Protein AF-A0A3D1ZEE9-F1 (afdb_monomer)

Sequence (295 aa):
MLFTLLTEAFFVASGGEGPHSTPPIGKAIGEAFIAAGIDEGVANGLQGVFWWLHLGIILGFSLYIPLSKHMHLVGAPISFVTRSLEPKGTLTTPDDLETAEVFGASRVQDFNWKQLLDGFSCAVCGRCSDVCPANISGKILSPMHIVENMKEHILEAGPGILKGEDPQHDKPLIGNWIQEEGLWDCVTCGACVQECPVGVEHIDSIVDMRRFMVMEQASMPETAQNALLSMEQRGHPWRGTTYTRTDWAEGLDIKILADHPETEILFWVGCTGALEQRSQAVARSMASVLKRAKV

Nearest PDB structures (foldseek):
  1h99-assembly1_A-2  TM=2.429E-01  e=4.387E+00  Bacillus subtilis
  2o1z-assembly1_B  TM=1.660E-01  e=8.732E+00  Plasmodium vivax

Structure (mmCIF, N/CA/C/O backbone):
data_AF-A0A3D1ZEE9-F1
#
_entry.id   AF-A0A3D1ZEE9-F1
#
loop_
_atom_site.group_PDB
_atom_site.id
_atom_site.type_symbol
_atom_site.label_atom_id
_atom_site.label_alt_id
_atom_site.label_comp_id
_atom_site.label_asym_id
_atom_site.label_entity_id
_atom_site.label_seq_id
_atom_site.pdbx_PDB_ins_code
_atom_site.Cartn_x
_atom_site.Cartn_y
_atom_site.Cartn_z
_atom_site.occupancy
_atom_site.B_iso_or_equiv
_atom_site.auth_seq_id
_atom_site.auth_comp_id
_atom_site.auth_asym_id
_atom_site.auth_atom_id
_atom_site.pdbx_PDB_model_num
ATOM 1 N N . MET A 1 1 ? 15.306 -5.734 -29.855 1.00 79.75 1 MET A N 1
ATOM 2 C CA . MET A 1 1 ? 15.602 -7.012 -30.541 1.00 79.75 1 MET A CA 1
ATOM 3 C C . MET A 1 1 ? 15.961 -6.822 -32.011 1.00 79.75 1 MET A C 1
ATOM 5 O O . MET A 1 1 ? 17.023 -7.283 -32.392 1.00 79.75 1 MET A O 1
ATOM 9 N N . LEU A 1 2 ? 15.165 -6.110 -32.823 1.00 92.44 2 LEU A N 1
ATOM 10 C CA . LEU A 1 2 ? 15.469 -5.906 -34.252 1.00 92.44 2 LEU A CA 1
ATOM 11 C C . LEU A 1 2 ? 16.859 -5.292 -34.517 1.00 92.44 2 LEU A C 1
ATOM 13 O O . LEU A 1 2 ? 17.613 -5.829 -35.314 1.00 92.44 2 LEU A O 1
ATOM 17 N N . PHE A 1 3 ? 17.227 -4.203 -33.834 1.00 93.50 3 PHE A N 1
ATOM 18 C CA . PHE A 1 3 ? 18.528 -3.551 -34.066 1.00 93.50 3 PHE A CA 1
ATOM 19 C C . PHE A 1 3 ? 19.722 -4.399 -33.629 1.00 93.50 3 PHE A C 1
ATOM 21 O O . PHE A 1 3 ? 20.761 -4.339 -34.273 1.00 93.50 3 PHE A O 1
ATOM 28 N N . THR A 1 4 ? 19.568 -5.236 -32.602 1.00 92.94 4 THR A N 1
ATOM 29 C CA . THR A 1 4 ? 20.585 -6.223 -32.211 1.00 92.94 4 THR A CA 1
ATOM 30 C C . THR A 1 4 ? 20.785 -7.251 -33.323 1.00 92.94 4 THR A C 1
ATOM 32 O O . THR A 1 4 ? 21.908 -7.446 -33.770 1.00 92.94 4 THR A O 1
ATOM 35 N N . LEU A 1 5 ? 19.689 -7.815 -33.847 1.00 94.69 5 LEU A N 1
ATOM 36 C CA . LEU A 1 5 ? 19.738 -8.774 -34.956 1.00 94.69 5 LEU A CA 1
ATOM 37 C C . LEU A 1 5 ? 20.359 -8.169 -36.219 1.00 94.69 5 LEU A C 1
ATOM 39 O O . LEU A 1 5 ? 21.150 -8.828 -36.882 1.00 94.69 5 LEU A O 1
ATOM 43 N N . LEU A 1 6 ? 20.031 -6.916 -36.547 1.00 95.44 6 LEU A N 1
ATOM 44 C CA . LEU A 1 6 ? 20.619 -6.226 -37.698 1.00 95.44 6 LEU A CA 1
ATOM 45 C C . LEU A 1 6 ? 22.097 -5.894 -37.470 1.00 95.44 6 LEU A C 1
ATOM 47 O O . LEU A 1 6 ? 22.891 -6.041 -38.389 1.00 95.44 6 LEU A O 1
ATOM 51 N N . THR A 1 7 ? 22.484 -5.518 -36.250 1.00 95.81 7 THR A N 1
ATOM 52 C CA . THR A 1 7 ? 23.896 -5.311 -35.894 1.00 95.81 7 THR A CA 1
ATOM 53 C C . THR A 1 7 ? 24.706 -6.593 -36.103 1.00 95.81 7 THR A C 1
ATOM 55 O O . THR A 1 7 ? 25.770 -6.547 -36.712 1.00 95.81 7 THR A O 1
ATOM 58 N N . GLU A 1 8 ? 24.188 -7.738 -35.651 1.00 95.88 8 GLU A N 1
ATOM 59 C CA . GLU A 1 8 ? 24.812 -9.055 -35.844 1.00 95.88 8 GLU A CA 1
ATOM 60 C C . GLU A 1 8 ? 24.840 -9.465 -37.324 1.00 95.88 8 GLU A C 1
ATOM 62 O O . GLU A 1 8 ? 25.873 -9.896 -37.829 1.00 95.88 8 GLU A O 1
ATOM 67 N N . ALA A 1 9 ? 23.733 -9.286 -38.050 1.00 96.56 9 ALA A N 1
ATOM 68 C CA . ALA A 1 9 ? 23.640 -9.650 -39.461 1.00 96.56 9 ALA A CA 1
ATOM 69 C C . ALA A 1 9 ? 24.595 -8.841 -40.346 1.00 96.56 9 ALA A C 1
ATOM 71 O O . ALA A 1 9 ? 25.271 -9.408 -41.203 1.00 96.56 9 ALA A O 1
ATOM 72 N N . PHE A 1 10 ? 24.693 -7.527 -40.127 1.00 97.25 10 PHE A N 1
ATOM 73 C CA . PHE A 1 10 ? 25.635 -6.688 -40.864 1.00 97.25 10 PHE A CA 1
ATOM 74 C C . PHE A 1 10 ? 27.088 -6.911 -40.430 1.00 97.25 10 PHE A C 1
ATOM 76 O O . PHE A 1 10 ? 27.972 -6.788 -41.271 1.00 97.25 10 PHE A O 1
ATOM 83 N N . PHE A 1 11 ? 27.343 -7.317 -39.178 1.00 96.56 11 PHE A N 1
ATOM 84 C CA . PHE A 1 11 ? 28.672 -7.768 -38.744 1.00 96.56 11 PHE A CA 1
ATOM 85 C C . PHE A 1 11 ? 29.123 -9.022 -39.507 1.00 96.56 11 PHE A C 1
ATOM 87 O O . PHE A 1 11 ? 30.261 -9.090 -39.961 1.00 96.56 11 PHE A O 1
ATOM 94 N N . VAL A 1 12 ? 28.222 -9.991 -39.708 1.00 96.25 12 VAL A N 1
ATOM 95 C CA . VAL A 1 12 ? 28.494 -11.177 -40.541 1.00 96.25 12 VAL A CA 1
ATOM 96 C C . VAL A 1 12 ? 28.688 -10.790 -42.005 1.00 96.25 12 VAL A C 1
ATOM 98 O O . VAL A 1 12 ? 29.657 -11.221 -42.624 1.00 96.25 12 VAL A O 1
ATOM 101 N N . ALA A 1 13 ? 27.809 -9.945 -42.551 1.00 95.94 13 ALA A N 1
ATOM 102 C CA . ALA A 1 13 ? 27.886 -9.507 -43.944 1.00 95.94 13 ALA A CA 1
ATOM 103 C C . ALA A 1 13 ? 29.129 -8.654 -44.257 1.00 95.94 13 ALA A C 1
ATOM 105 O O . ALA A 1 13 ? 29.553 -8.607 -45.405 1.00 95.94 13 ALA A O 1
ATOM 106 N N . SER A 1 14 ? 29.742 -8.022 -43.251 1.00 95.81 14 SER A N 1
ATOM 107 C CA . SER A 1 14 ? 31.018 -7.312 -43.389 1.00 95.81 14 SER A CA 1
ATOM 108 C C . SER A 1 14 ? 32.251 -8.205 -43.187 1.00 95.81 14 SER A C 1
ATOM 110 O O . SER A 1 14 ? 33.337 -7.680 -42.959 1.00 95.81 14 SER A O 1
ATOM 112 N N . GLY A 1 15 ? 32.094 -9.535 -43.163 1.00 92.81 15 GLY A N 1
ATOM 113 C CA . GLY A 1 15 ? 33.197 -10.484 -42.962 1.00 92.81 15 GLY A CA 1
ATOM 114 C C . GLY A 1 15 ? 33.671 -10.624 -41.509 1.00 92.81 15 GLY A C 1
ATOM 115 O O . GLY A 1 15 ? 34.789 -11.069 -41.263 1.00 92.81 15 GLY A O 1
ATOM 116 N N . GLY A 1 16 ? 32.854 -10.226 -40.530 1.00 91.31 16 GLY A N 1
ATOM 117 C CA . GLY A 1 16 ? 33.196 -10.312 -39.112 1.00 91.31 16 GLY A CA 1
ATOM 118 C C . GLY A 1 16 ? 33.248 -11.753 -38.592 1.00 91.31 16 GLY A C 1
ATOM 119 O O . GLY A 1 16 ? 32.290 -12.520 -38.714 1.00 91.31 16 GLY A O 1
ATOM 120 N N . GLU A 1 17 ? 34.348 -12.113 -37.934 1.00 90.69 17 GLU A N 1
ATOM 121 C CA . GLU A 1 17 ? 34.538 -13.414 -37.287 1.00 90.69 17 GLU A CA 1
ATOM 122 C C . GLU A 1 17 ? 34.470 -13.306 -35.753 1.00 90.69 17 GLU A C 1
ATOM 124 O O . GLU A 1 17 ? 34.734 -12.256 -35.166 1.00 90.69 17 GLU A O 1
ATOM 129 N N . GLY A 1 18 ? 34.123 -14.409 -35.082 1.00 89.94 18 GLY A N 1
ATOM 130 C CA . GLY A 1 18 ? 34.100 -14.509 -33.620 1.00 89.94 18 GLY A CA 1
ATOM 131 C C . GLY A 1 18 ? 32.694 -14.640 -33.024 1.00 89.94 18 GLY A C 1
ATOM 132 O O . GLY A 1 18 ? 31.736 -14.937 -33.732 1.00 89.94 18 GLY A O 1
ATOM 133 N N . PRO A 1 19 ? 32.528 -14.446 -31.704 1.00 89.56 19 PRO A N 1
ATOM 134 C CA . PRO A 1 19 ? 31.269 -14.742 -31.017 1.00 89.56 19 PRO A CA 1
ATOM 135 C C . PRO A 1 19 ? 30.055 -13.999 -31.582 1.00 89.56 19 PRO A C 1
ATOM 137 O O . PRO A 1 19 ? 28.975 -14.574 -31.635 1.00 89.56 19 PRO A O 1
ATOM 140 N N . HIS A 1 20 ? 30.220 -12.765 -32.064 1.00 86.31 20 HIS A N 1
ATOM 141 C CA . HIS A 1 20 ? 29.125 -11.963 -32.620 1.00 86.31 20 HIS A CA 1
ATOM 142 C C . HIS A 1 20 ? 28.612 -12.434 -33.993 1.00 86.31 20 HIS A C 1
ATOM 144 O O . HIS A 1 20 ? 27.529 -12.015 -34.390 1.00 86.31 20 HIS A O 1
ATOM 150 N N . SER A 1 21 ? 29.326 -13.326 -34.692 1.00 90.06 21 SER A N 1
ATOM 151 C CA . SER A 1 21 ? 28.859 -13.950 -35.941 1.00 90.06 21 SER A CA 1
ATOM 152 C C . SER A 1 21 ? 28.220 -15.327 -35.744 1.00 90.06 21 SER A C 1
ATOM 154 O O . SER A 1 21 ? 27.759 -15.951 -36.697 1.00 90.06 21 SER A O 1
ATOM 156 N N . THR A 1 22 ? 28.173 -15.813 -34.503 1.00 92.25 22 THR A N 1
ATOM 157 C CA . THR A 1 22 ? 27.595 -17.118 -34.149 1.00 92.25 22 THR A CA 1
ATOM 158 C C . THR A 1 22 ? 26.094 -17.146 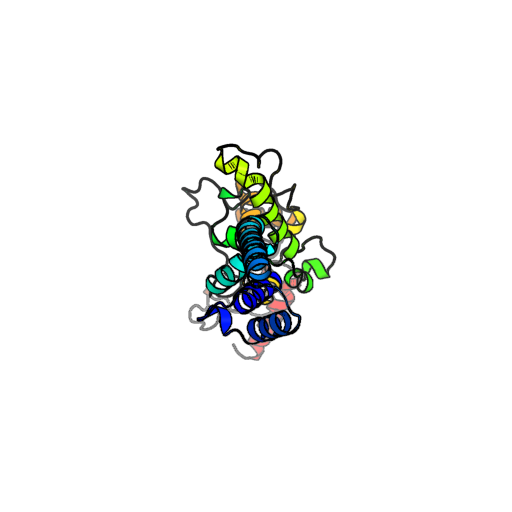-33.827 1.00 92.25 22 THR A C 1
ATOM 160 O O . THR A 1 22 ? 25.520 -18.230 -33.972 1.00 92.25 22 THR A O 1
ATOM 163 N N . PRO A 1 23 ? 25.415 -16.044 -33.422 1.00 94.19 23 PRO A N 1
ATOM 164 C CA . PRO A 1 23 ? 23.978 -16.072 -33.172 1.00 94.19 23 PRO A CA 1
ATOM 165 C C . PRO A 1 23 ? 23.222 -16.556 -34.416 1.00 94.19 23 PRO A C 1
ATOM 167 O O . PRO A 1 23 ? 23.386 -15.979 -35.490 1.00 94.19 23 PRO A O 1
ATOM 170 N N . PRO A 1 24 ? 22.381 -17.600 -34.313 1.00 94.50 24 PRO A N 1
ATOM 171 C CA . PRO A 1 24 ? 21.895 -18.331 -35.485 1.00 94.50 24 PRO A CA 1
ATOM 172 C C . PRO A 1 24 ? 21.018 -17.475 -36.403 1.00 94.50 24 PRO A C 1
ATOM 174 O O . PRO A 1 24 ? 21.119 -17.577 -37.621 1.00 94.50 24 PRO A O 1
ATOM 177 N N . ILE A 1 25 ? 20.183 -16.606 -35.826 1.00 95.62 25 ILE A N 1
ATOM 178 C CA . ILE A 1 25 ? 19.294 -15.727 -36.595 1.00 95.62 25 ILE A CA 1
ATOM 179 C C . ILE A 1 25 ? 20.099 -14.601 -37.252 1.00 95.62 25 ILE A C 1
ATOM 181 O O . ILE A 1 25 ? 19.956 -14.384 -38.452 1.00 95.62 25 ILE A O 1
ATOM 185 N N . GLY A 1 26 ? 20.967 -13.918 -36.495 1.00 95.19 26 GLY A N 1
ATOM 186 C CA . GLY A 1 26 ? 21.842 -12.873 -37.034 1.00 95.19 26 GLY A CA 1
ATOM 187 C C . GLY A 1 26 ? 22.736 -13.409 -38.153 1.00 95.19 26 GLY A C 1
ATOM 188 O O . GLY A 1 26 ? 22.791 -12.823 -39.230 1.00 95.19 26 GLY A O 1
ATOM 189 N N . LYS A 1 27 ? 23.333 -14.590 -37.949 1.00 95.75 27 LYS A N 1
ATOM 190 C CA . LYS A 1 27 ? 24.150 -15.285 -38.946 1.00 95.75 27 LYS A CA 1
ATOM 191 C C . LYS A 1 27 ? 23.377 -15.622 -40.215 1.00 95.75 27 LYS A C 1
ATOM 193 O O . LYS A 1 27 ? 23.838 -15.274 -41.294 1.00 95.75 27 LYS A O 1
ATOM 198 N N . ALA A 1 28 ? 22.205 -16.245 -40.097 1.00 96.75 28 ALA A N 1
ATOM 199 C CA . ALA A 1 28 ? 21.398 -16.605 -41.262 1.00 96.75 28 ALA A CA 1
ATOM 200 C C . ALA A 1 28 ? 20.981 -15.371 -42.083 1.00 96.75 28 ALA A C 1
ATOM 202 O O . ALA A 1 28 ? 21.011 -15.402 -43.312 1.00 96.75 28 ALA A O 1
ATOM 203 N N . ILE A 1 29 ? 20.625 -14.266 -41.416 1.00 96.62 29 ILE A N 1
ATOM 204 C CA . ILE A 1 29 ? 20.300 -13.001 -42.092 1.00 96.62 29 ILE A CA 1
ATOM 205 C C . ILE A 1 29 ? 21.555 -12.399 -42.742 1.00 96.62 29 ILE A C 1
ATOM 207 O O . ILE A 1 29 ? 21.485 -11.925 -43.873 1.00 96.62 29 ILE A O 1
ATOM 211 N N . GLY A 1 30 ? 22.706 -12.454 -42.070 1.00 96.31 30 GLY A N 1
ATOM 212 C CA . GLY A 1 30 ? 23.981 -11.989 -42.615 1.00 96.31 30 GLY A CA 1
ATOM 213 C C . GLY A 1 30 ? 24.429 -12.769 -43.853 1.00 96.31 30 GLY A C 1
ATOM 214 O O . GLY A 1 30 ? 24.781 -12.167 -44.860 1.00 96.31 30 GLY A O 1
ATOM 215 N N . GLU A 1 31 ? 24.332 -14.101 -43.834 1.00 95.94 31 GLU A N 1
ATOM 216 C CA . GLU A 1 31 ? 24.598 -14.953 -45.004 1.00 95.94 31 GLU A CA 1
ATOM 217 C C . GLU A 1 31 ? 23.633 -14.646 -46.159 1.00 95.94 31 GLU A C 1
ATOM 219 O O . GLU A 1 31 ? 24.046 -14.609 -47.318 1.00 95.94 31 GLU A O 1
ATOM 224 N N . ALA A 1 32 ? 22.363 -14.352 -45.858 1.00 96.88 32 ALA A N 1
ATOM 225 C CA . ALA A 1 32 ? 21.400 -13.913 -46.863 1.00 96.88 32 ALA A CA 1
ATOM 226 C C . ALA A 1 32 ? 21.759 -12.540 -47.463 1.00 96.88 32 ALA A C 1
ATOM 228 O O . ALA A 1 32 ? 21.584 -12.338 -48.662 1.00 96.88 32 ALA A O 1
ATOM 229 N N . PHE A 1 33 ? 22.293 -11.608 -46.669 1.00 97.06 33 PHE A N 1
ATOM 230 C CA . PHE A 1 33 ? 22.802 -10.321 -47.156 1.00 97.06 33 PHE A CA 1
ATOM 231 C C . PHE A 1 33 ? 24.024 -10.480 -48.066 1.00 97.06 33 PHE A C 1
ATOM 233 O O . PHE A 1 33 ? 24.083 -9.833 -49.112 1.00 97.06 33 PHE A O 1
ATOM 240 N N . ILE A 1 34 ? 24.943 -11.388 -47.724 1.00 95.19 34 ILE A N 1
ATOM 241 C CA . ILE A 1 34 ? 26.073 -11.753 -48.592 1.00 95.19 34 ILE A CA 1
ATOM 242 C C . ILE A 1 34 ? 25.547 -12.344 -49.907 1.00 95.19 34 ILE A C 1
ATOM 244 O O . ILE A 1 34 ? 25.947 -11.912 -50.986 1.00 95.19 34 ILE A O 1
ATOM 248 N N . ALA A 1 35 ? 24.597 -13.284 -49.837 1.00 96.38 35 ALA A N 1
ATOM 249 C CA . ALA A 1 35 ? 23.986 -13.897 -51.017 1.00 96.38 35 ALA A CA 1
ATOM 250 C C . ALA A 1 35 ? 23.216 -12.887 -51.892 1.00 96.38 35 ALA A C 1
ATOM 252 O O . ALA A 1 35 ? 23.141 -13.055 -53.108 1.00 96.38 35 ALA A O 1
ATOM 253 N N . ALA A 1 36 ? 22.673 -11.827 -51.289 1.00 95.25 36 ALA A N 1
ATOM 254 C CA . ALA A 1 36 ? 22.024 -10.717 -51.982 1.00 95.25 36 ALA A CA 1
ATOM 255 C C . ALA A 1 36 ? 23.016 -9.706 -52.596 1.00 95.25 36 ALA A C 1
ATOM 257 O O . ALA A 1 36 ? 22.583 -8.767 -53.264 1.00 95.25 36 ALA A O 1
ATOM 258 N N . GLY A 1 37 ? 24.325 -9.887 -52.393 1.00 94.75 37 GLY A N 1
ATOM 259 C CA . GLY A 1 37 ? 25.369 -9.039 -52.965 1.00 94.75 37 GLY A CA 1
ATOM 260 C C . GLY A 1 37 ? 25.554 -7.701 -52.250 1.00 94.75 37 GLY A C 1
ATOM 261 O O . GLY A 1 37 ? 25.958 -6.730 -52.889 1.00 94.75 37 GLY A O 1
ATOM 262 N N . ILE A 1 38 ? 25.239 -7.616 -50.951 1.00 95.44 38 ILE A N 1
ATOM 263 C CA . ILE A 1 38 ? 25.568 -6.426 -50.157 1.00 95.44 38 ILE A CA 1
ATOM 264 C C . ILE A 1 38 ? 27.092 -6.320 -50.032 1.00 95.44 38 ILE A C 1
ATOM 266 O O . ILE A 1 38 ? 27.747 -7.248 -49.569 1.00 95.44 38 ILE A O 1
ATOM 270 N N . ASP A 1 39 ? 27.638 -5.179 -50.450 1.00 96.06 39 ASP A N 1
ATOM 271 C CA . ASP A 1 39 ? 29.064 -4.863 -50.354 1.00 96.06 39 ASP A CA 1
ATOM 272 C C . ASP A 1 39 ? 29.549 -4.816 -48.894 1.00 96.06 39 ASP A C 1
ATOM 274 O O . ASP A 1 39 ? 28.843 -4.317 -48.013 1.00 96.06 39 ASP A O 1
ATOM 278 N N . GLU A 1 40 ? 30.773 -5.286 -48.642 1.00 93.81 40 GLU A N 1
ATOM 279 C CA . GLU A 1 40 ? 31.360 -5.350 -47.295 1.00 93.81 40 GLU A CA 1
ATOM 280 C C . GLU A 1 40 ? 31.469 -3.967 -46.636 1.00 93.81 40 GLU A C 1
ATOM 282 O O . GLU A 1 40 ? 31.212 -3.826 -45.438 1.00 93.81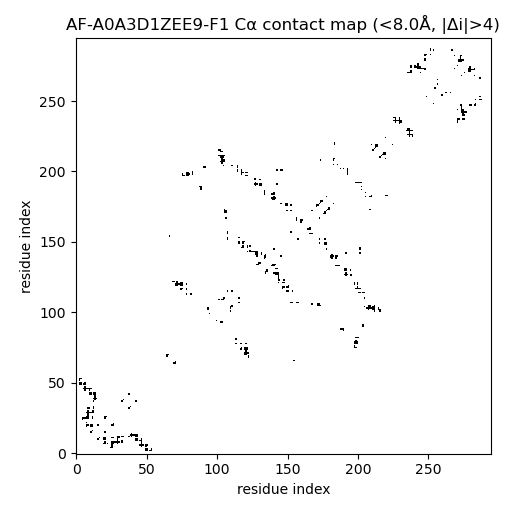 40 GLU A O 1
ATOM 287 N N . GLY A 1 41 ? 31.804 -2.927 -47.407 1.00 94.38 41 GLY A N 1
ATOM 288 C CA . GLY A 1 41 ? 31.892 -1.553 -46.915 1.00 94.38 41 GLY A CA 1
ATOM 289 C C . GLY A 1 41 ? 30.521 -0.987 -46.544 1.00 94.38 41 GLY A C 1
ATOM 290 O O . GLY A 1 41 ? 30.370 -0.345 -45.501 1.00 94.38 41 GLY A O 1
ATOM 291 N N . VAL A 1 42 ? 29.497 -1.280 -47.353 1.00 95.00 42 VAL A N 1
ATOM 292 C CA . VAL A 1 42 ? 28.099 -0.934 -47.041 1.00 95.00 42 VAL A CA 1
ATOM 293 C C . VAL A 1 42 ? 27.618 -1.677 -45.793 1.00 95.00 42 VAL A C 1
ATOM 295 O O . VAL A 1 42 ? 27.018 -1.060 -44.910 1.00 95.00 42 VAL A O 1
ATOM 298 N N . ALA A 1 43 ? 27.910 -2.975 -45.683 1.00 95.62 43 ALA A N 1
ATOM 299 C CA . ALA A 1 43 ? 27.580 -3.776 -44.510 1.00 95.62 43 ALA A CA 1
ATOM 300 C C . ALA A 1 43 ? 28.260 -3.232 -43.246 1.00 95.62 43 ALA A C 1
ATOM 302 O O . ALA A 1 43 ? 27.594 -3.062 -42.228 1.00 95.62 43 ALA A O 1
ATOM 303 N N . ASN A 1 44 ? 29.543 -2.864 -43.317 1.00 95.94 44 ASN A N 1
ATOM 304 C CA . ASN A 1 44 ? 30.267 -2.266 -42.195 1.00 95.94 44 ASN A CA 1
ATOM 305 C C . ASN A 1 44 ? 29.642 -0.930 -41.751 1.00 95.94 44 ASN A C 1
ATOM 307 O O . ASN A 1 44 ? 29.396 -0.716 -40.563 1.00 95.94 44 ASN A O 1
ATOM 311 N N . GLY A 1 45 ? 29.297 -0.055 -42.701 1.00 96.69 45 GLY A N 1
ATOM 312 C CA . GLY A 1 45 ? 28.622 1.208 -42.396 1.00 96.69 45 GLY A CA 1
ATOM 313 C C . GLY A 1 45 ? 27.262 1.002 -41.719 1.00 96.69 45 GLY A C 1
ATOM 314 O O . GLY A 1 45 ? 26.960 1.644 -40.710 1.00 96.69 45 GLY A O 1
ATOM 315 N N . LEU A 1 46 ? 26.451 0.071 -42.233 1.00 96.19 46 LEU A N 1
ATOM 316 C CA . LEU A 1 46 ? 25.146 -0.261 -41.654 1.00 96.19 46 LEU A CA 1
ATOM 317 C C . LEU A 1 46 ? 25.278 -0.922 -40.279 1.00 96.19 46 LEU A C 1
ATOM 319 O O . LEU A 1 46 ? 24.505 -0.592 -39.379 1.00 96.19 46 LEU A O 1
ATOM 323 N N . GLN A 1 47 ? 26.276 -1.786 -40.082 1.00 96.25 47 GLN A N 1
ATOM 324 C CA . GLN A 1 47 ? 26.603 -2.361 -38.777 1.00 96.25 47 GLN A CA 1
ATOM 325 C C . GLN A 1 47 ? 26.858 -1.256 -37.747 1.00 96.25 47 GLN A C 1
ATOM 327 O O . GLN A 1 47 ? 26.247 -1.278 -36.678 1.00 96.25 47 GLN A O 1
ATOM 332 N N . GLY A 1 48 ? 27.674 -0.254 -38.088 1.00 96.06 48 GLY A N 1
ATOM 333 C CA . GLY A 1 48 ? 27.925 0.899 -37.224 1.00 96.06 48 GLY A CA 1
ATOM 334 C C . GLY A 1 48 ? 26.648 1.673 -36.883 1.00 96.06 48 GLY A C 1
ATOM 335 O O . GLY A 1 48 ? 26.404 1.982 -35.716 1.00 96.06 48 GLY A O 1
ATOM 336 N N . VAL A 1 49 ? 25.791 1.939 -37.875 1.00 97.38 49 VAL A N 1
ATOM 337 C CA . VAL A 1 49 ? 24.505 2.630 -37.666 1.00 97.38 49 VAL A CA 1
ATOM 338 C C . VAL A 1 49 ? 23.599 1.853 -36.709 1.00 97.38 49 VAL A C 1
ATOM 340 O O . VAL A 1 49 ? 23.119 2.420 -35.726 1.00 97.38 49 VAL A O 1
ATOM 343 N N . PHE A 1 50 ? 23.366 0.561 -36.956 1.00 96.62 50 PHE A N 1
ATOM 344 C CA . PHE A 1 50 ? 22.483 -0.246 -36.109 1.00 96.62 50 PHE A CA 1
ATOM 345 C C . PHE A 1 50 ? 23.045 -0.455 -34.705 1.00 96.62 50 PHE A C 1
ATOM 347 O O . PHE A 1 50 ? 22.268 -0.462 -33.748 1.00 96.62 50 PHE A O 1
ATOM 354 N N . TRP A 1 51 ? 24.370 -0.531 -34.565 1.00 95.56 51 TRP A N 1
ATOM 355 C CA . TRP A 1 51 ? 25.023 -0.597 -33.264 1.00 95.56 51 TRP A CA 1
ATOM 356 C C . TRP A 1 51 ? 24.775 0.679 -32.448 1.00 95.56 51 TRP A C 1
ATOM 358 O O . TRP A 1 51 ? 24.311 0.601 -31.309 1.00 95.56 51 TRP A O 1
ATOM 368 N N . TRP A 1 52 ? 24.989 1.862 -33.039 1.00 97.19 52 TRP A N 1
ATOM 369 C CA . TRP A 1 52 ? 24.725 3.140 -32.365 1.00 97.19 52 TRP A CA 1
ATOM 370 C C . TRP A 1 52 ? 23.241 3.342 -32.055 1.00 97.19 52 TRP A C 1
ATOM 372 O O . TRP A 1 52 ? 22.908 3.813 -30.968 1.00 97.19 52 TRP A O 1
ATOM 382 N N . LEU A 1 53 ? 22.338 2.945 -32.958 1.00 97.00 53 LEU A N 1
ATOM 383 C CA . LEU A 1 53 ? 20.896 2.965 -32.694 1.00 97.00 53 LEU A CA 1
ATOM 384 C C . LEU A 1 53 ? 20.522 2.030 -31.539 1.00 97.00 53 LEU A C 1
ATOM 386 O O . LEU A 1 53 ? 19.718 2.399 -30.683 1.00 97.00 53 LEU A O 1
ATOM 390 N N . HIS A 1 54 ? 21.104 0.832 -31.482 1.00 95.00 54 HIS A N 1
ATOM 391 C CA . HIS A 1 54 ? 20.882 -0.101 -30.384 1.00 95.00 54 HIS A CA 1
ATOM 392 C C . HIS A 1 54 ? 21.361 0.474 -29.047 1.00 95.00 54 HIS A C 1
ATOM 394 O O . HIS A 1 54 ? 20.599 0.465 -28.078 1.00 95.00 54 HIS A O 1
ATOM 400 N N . LEU A 1 55 ? 22.576 1.030 -29.007 1.00 95.31 55 LEU A N 1
ATOM 401 C CA . LEU A 1 55 ? 23.118 1.687 -27.819 1.00 95.31 55 LEU A CA 1
ATOM 402 C C . LEU A 1 55 ? 22.258 2.884 -27.395 1.00 95.31 55 LEU A C 1
ATOM 404 O O . LEU A 1 55 ? 21.930 3.015 -26.218 1.00 95.31 55 LEU A O 1
ATOM 408 N N . GLY A 1 56 ? 21.839 3.722 -28.345 1.00 96.25 56 GLY A N 1
ATOM 409 C CA . GLY A 1 56 ? 20.951 4.855 -28.089 1.00 96.25 56 GLY A CA 1
ATOM 410 C C . GLY A 1 56 ? 19.617 4.425 -27.479 1.00 96.25 56 GLY A C 1
ATOM 411 O O . GLY A 1 56 ? 19.152 5.048 -26.527 1.00 96.25 56 GLY A O 1
ATOM 412 N N . ILE A 1 57 ? 19.035 3.318 -27.954 1.00 94.19 57 ILE A N 1
ATOM 413 C CA . ILE A 1 57 ? 17.833 2.728 -27.350 1.00 94.19 57 ILE A CA 1
ATOM 414 C C . ILE A 1 57 ? 18.098 2.253 -25.921 1.00 94.19 57 ILE A C 1
ATOM 416 O O . ILE A 1 57 ? 17.279 2.525 -25.046 1.00 94.19 57 ILE A O 1
ATOM 420 N N . ILE A 1 58 ? 19.210 1.553 -25.670 1.00 93.00 58 ILE A N 1
ATOM 421 C CA . ILE A 1 58 ? 19.553 1.081 -24.320 1.00 93.00 58 ILE A CA 1
ATOM 422 C C . ILE A 1 58 ? 19.677 2.269 -23.366 1.00 93.00 58 ILE A C 1
ATOM 424 O O . ILE A 1 58 ? 19.015 2.289 -22.334 1.00 93.00 58 ILE A O 1
ATOM 428 N N . LEU A 1 59 ? 20.471 3.279 -23.729 1.00 94.81 59 LEU A N 1
ATOM 429 C CA . LEU A 1 59 ? 20.661 4.477 -22.910 1.00 94.81 59 LEU A CA 1
ATOM 430 C C . LEU A 1 59 ? 19.348 5.248 -22.716 1.00 94.81 59 LEU A C 1
ATOM 432 O O . LEU A 1 59 ? 19.070 5.721 -21.616 1.00 94.81 59 LEU A O 1
ATOM 436 N N . GLY A 1 60 ? 18.508 5.314 -23.752 1.00 93.69 60 GLY A N 1
ATOM 437 C CA . GLY A 1 60 ? 17.172 5.896 -23.670 1.00 93.69 60 GLY A CA 1
ATOM 438 C C . GLY A 1 60 ? 16.273 5.161 -22.675 1.00 93.69 60 GLY A C 1
ATOM 439 O O . GLY A 1 60 ? 15.656 5.797 -21.821 1.00 93.69 60 GLY A O 1
ATOM 440 N N . PHE A 1 61 ? 16.237 3.826 -22.718 1.00 92.12 61 PHE A N 1
ATOM 441 C CA . PHE A 1 61 ? 15.484 3.028 -21.748 1.00 92.12 61 PHE A CA 1
ATOM 442 C C . PHE A 1 61 ? 16.045 3.136 -20.330 1.00 92.12 61 PHE A C 1
ATOM 444 O O . PHE A 1 61 ? 15.256 3.193 -19.392 1.00 92.12 61 PHE A O 1
ATOM 451 N N . SER A 1 62 ? 17.364 3.236 -20.157 1.00 89.56 62 SER A N 1
ATOM 452 C CA . SER A 1 62 ? 17.979 3.448 -18.840 1.00 89.56 62 SER A CA 1
ATOM 453 C C . SER A 1 62 ? 17.528 4.748 -18.168 1.00 89.56 62 SER A C 1
ATOM 455 O O . SER A 1 62 ? 17.500 4.808 -16.945 1.00 89.56 62 SER A O 1
ATOM 457 N N . LEU A 1 63 ? 17.145 5.771 -18.940 1.00 90.00 63 LEU A N 1
ATOM 458 C CA . LEU A 1 63 ? 16.551 7.006 -18.414 1.00 90.00 63 LEU A CA 1
ATOM 459 C C . LEU A 1 63 ? 15.024 6.912 -18.293 1.00 90.00 63 LEU A C 1
ATOM 461 O O . LEU A 1 63 ? 14.440 7.393 -17.326 1.00 90.00 63 LEU A O 1
ATOM 465 N N . TYR A 1 64 ? 14.367 6.277 -19.265 1.00 90.06 64 TYR A N 1
ATOM 466 C CA . TYR A 1 64 ? 12.910 6.170 -19.313 1.00 90.06 64 TYR A CA 1
ATOM 467 C C . TYR A 1 64 ? 12.335 5.223 -18.254 1.00 90.06 64 TYR A C 1
ATOM 469 O O . TYR A 1 64 ? 11.273 5.503 -17.700 1.00 90.06 64 TYR A O 1
ATOM 477 N N . ILE A 1 65 ? 13.000 4.100 -17.962 1.00 90.44 65 ILE A N 1
ATOM 478 C CA . ILE A 1 65 ? 12.514 3.119 -16.983 1.00 90.44 65 ILE A CA 1
ATOM 479 C C . ILE A 1 65 ? 12.371 3.773 -15.597 1.00 90.44 65 ILE A C 1
ATOM 481 O O . ILE A 1 65 ? 11.236 3.768 -15.126 1.00 90.44 65 ILE A O 1
ATOM 485 N N . PRO A 1 66 ? 13.410 4.421 -15.012 1.00 83.31 66 PRO A N 1
ATOM 486 C CA . PRO A 1 66 ? 13.345 5.154 -13.736 1.00 83.31 66 PRO A CA 1
ATOM 487 C C . PRO A 1 66 ? 12.210 6.158 -13.582 1.00 83.31 66 PRO A C 1
ATOM 489 O O . PRO A 1 66 ? 11.696 6.344 -12.483 1.00 83.31 66 PRO A O 1
ATOM 492 N N . LEU A 1 67 ? 11.826 6.805 -14.678 1.00 82.19 67 LEU A N 1
ATOM 493 C CA . LEU A 1 67 ? 10.917 7.948 -14.666 1.00 82.19 67 LEU A CA 1
ATOM 494 C C . LEU A 1 67 ? 9.525 7.613 -15.214 1.00 82.19 67 LEU A C 1
ATOM 496 O O . LEU A 1 67 ? 8.721 8.511 -15.446 1.00 82.19 67 LEU A O 1
ATOM 500 N N . SER A 1 68 ? 9.230 6.336 -15.469 1.00 85.06 68 SER A N 1
ATOM 501 C CA . SER A 1 68 ? 7.959 5.918 -16.061 1.00 85.06 68 SER A CA 1
ATOM 502 C C . SER A 1 68 ? 7.277 4.811 -15.268 1.00 85.06 68 SER A C 1
ATOM 504 O O . SER A 1 68 ? 7.819 4.232 -14.326 1.00 85.06 68 SER A O 1
ATOM 506 N N . LYS A 1 69 ? 6.077 4.436 -15.724 1.00 81.19 69 LYS A N 1
ATOM 507 C CA . LYS A 1 69 ? 5.330 3.278 -15.214 1.00 81.19 69 LYS A CA 1
ATOM 508 C C . LYS A 1 69 ? 6.094 1.946 -15.289 1.00 81.19 69 LYS A C 1
ATOM 510 O O . LYS A 1 69 ? 5.653 0.968 -14.695 1.00 81.19 69 LYS A O 1
ATOM 515 N N . HIS A 1 70 ? 7.211 1.881 -16.017 1.00 88.94 70 HIS A N 1
ATOM 516 C CA . HIS A 1 70 ? 8.031 0.674 -16.138 1.00 88.94 70 HIS A CA 1
ATOM 517 C C . HIS A 1 70 ? 8.959 0.447 -14.944 1.00 88.94 70 HIS A C 1
ATOM 519 O O . HIS A 1 70 ? 9.590 -0.606 -14.889 1.00 88.94 70 HIS A O 1
ATOM 525 N N . MET A 1 71 ? 9.005 1.362 -13.965 1.00 91.19 71 MET A N 1
ATOM 526 C CA . MET A 1 71 ? 9.785 1.138 -12.745 1.00 91.19 71 MET A CA 1
ATOM 527 C C . MET A 1 71 ? 9.407 -0.125 -11.979 1.00 91.19 71 MET A C 1
ATOM 529 O O . MET A 1 71 ? 10.268 -0.710 -11.321 1.00 91.19 71 MET A O 1
ATOM 533 N N . HIS A 1 72 ? 8.178 -0.616 -12.149 1.00 93.56 72 HIS A N 1
ATOM 534 C CA . HIS A 1 72 ? 7.757 -1.888 -11.572 1.00 93.56 72 HIS A CA 1
ATOM 535 C C . HIS A 1 72 ? 8.643 -3.061 -12.014 1.00 93.56 72 HIS A C 1
ATOM 537 O O . HIS A 1 72 ? 8.787 -4.008 -11.254 1.00 93.56 72 HIS A O 1
ATOM 543 N N . LEU A 1 73 ? 9.290 -3.006 -13.188 1.00 93.31 73 LEU A N 1
ATOM 544 C CA . LEU A 1 73 ? 10.221 -4.050 -13.640 1.00 93.31 73 LEU A CA 1
ATOM 545 C C . LEU A 1 73 ? 11.437 -4.190 -12.713 1.00 93.31 73 LEU A C 1
ATOM 547 O O . LE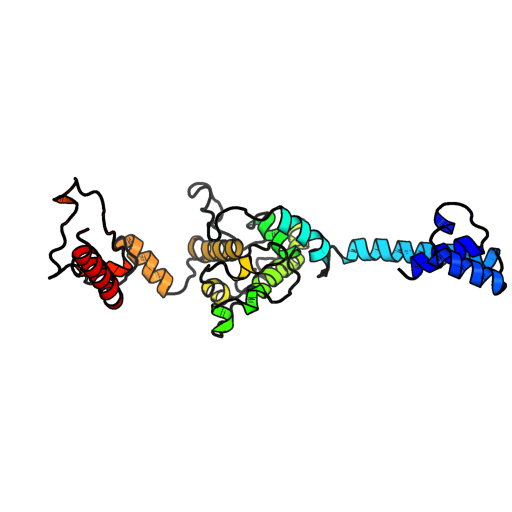U A 1 73 ? 11.997 -5.277 -12.596 1.00 93.31 73 LEU A O 1
ATOM 551 N N . VAL A 1 74 ? 11.833 -3.096 -12.059 1.00 92.69 74 VAL A N 1
ATOM 552 C CA . VAL A 1 74 ? 12.937 -3.060 -11.094 1.00 92.69 74 VAL A CA 1
ATOM 553 C C . VAL A 1 74 ? 12.408 -3.202 -9.668 1.00 92.69 74 VAL A C 1
ATOM 555 O O . VAL A 1 74 ? 12.952 -3.980 -8.891 1.00 92.69 74 VAL A O 1
ATOM 558 N N . GLY A 1 75 ? 11.332 -2.487 -9.325 1.00 94.62 75 GLY A N 1
ATOM 559 C CA . GLY A 1 75 ? 10.764 -2.488 -7.977 1.00 94.62 75 GLY A CA 1
ATOM 560 C C . GLY A 1 75 ? 10.165 -3.835 -7.572 1.00 94.62 75 GLY A C 1
ATOM 561 O O . GLY A 1 75 ? 10.468 -4.336 -6.493 1.00 94.62 75 GLY A O 1
ATOM 562 N N . ALA A 1 76 ? 9.387 -4.470 -8.455 1.00 95.94 76 ALA A N 1
ATOM 563 C CA . ALA A 1 76 ? 8.662 -5.707 -8.161 1.00 95.94 76 ALA A CA 1
ATOM 564 C C . ALA A 1 76 ? 9.529 -6.857 -7.620 1.00 95.94 76 ALA A C 1
ATOM 566 O O . ALA A 1 76 ? 9.159 -7.417 -6.588 1.00 95.94 76 ALA A O 1
ATOM 567 N N . PRO A 1 77 ? 10.662 -7.246 -8.245 1.00 95.94 77 PRO A N 1
ATOM 568 C CA . PRO A 1 77 ? 11.487 -8.320 -7.695 1.00 95.94 77 PRO A CA 1
ATOM 569 C C . PRO A 1 77 ? 12.068 -7.962 -6.322 1.00 95.94 77 PRO A C 1
ATOM 571 O O . PRO A 1 77 ? 12.163 -8.837 -5.464 1.00 95.94 77 PRO A O 1
ATOM 574 N N . ILE A 1 78 ? 12.422 -6.693 -6.095 1.00 96.31 78 ILE A N 1
ATOM 575 C CA . ILE A 1 78 ? 12.966 -6.238 -4.811 1.00 96.31 78 ILE A CA 1
ATOM 576 C C . ILE A 1 78 ? 11.868 -6.287 -3.748 1.00 96.31 78 ILE A C 1
ATOM 578 O O . ILE A 1 78 ? 12.056 -6.962 -2.742 1.00 96.31 78 ILE A O 1
ATOM 582 N N . SER A 1 79 ? 10.715 -5.656 -3.998 1.00 95.44 79 SER A N 1
ATOM 583 C CA . SER A 1 79 ? 9.574 -5.638 -3.072 1.00 95.44 79 SER A CA 1
ATOM 584 C C . SER A 1 79 ? 9.096 -7.050 -2.736 1.00 95.44 79 SER A C 1
ATOM 586 O O . SER A 1 79 ? 8.882 -7.370 -1.569 1.00 95.44 79 SER A O 1
ATOM 588 N N . PHE A 1 80 ? 9.041 -7.951 -3.723 1.00 95.50 80 PHE A N 1
ATOM 589 C CA . PHE A 1 80 ? 8.652 -9.335 -3.477 1.00 95.50 80 PHE A CA 1
ATOM 590 C C . PHE A 1 80 ? 9.633 -10.078 -2.564 1.00 95.50 80 PHE A C 1
ATOM 592 O O . PHE A 1 80 ? 9.198 -10.850 -1.711 1.00 95.50 80 PHE A O 1
ATOM 599 N N . VAL A 1 81 ? 10.944 -9.887 -2.735 1.00 95.75 81 VAL A N 1
ATOM 600 C CA . VAL A 1 81 ? 11.965 -10.539 -1.894 1.00 95.75 81 VAL A CA 1
ATOM 601 C C . VAL A 1 81 ? 12.017 -9.927 -0.495 1.00 95.75 81 VAL A C 1
ATOM 603 O O . VAL A 1 81 ? 12.290 -10.645 0.463 1.00 95.75 81 VAL A O 1
ATOM 606 N N . THR A 1 82 ? 11.730 -8.632 -0.365 1.00 94.88 82 THR A N 1
ATOM 607 C CA . THR A 1 82 ? 11.782 -7.895 0.906 1.00 94.88 82 THR A CA 1
ATOM 608 C C . THR A 1 82 ? 10.430 -7.767 1.606 1.00 94.88 82 THR A C 1
ATOM 610 O O . THR A 1 82 ? 10.331 -7.046 2.596 1.00 94.88 82 THR A O 1
ATOM 613 N N . ARG A 1 83 ? 9.393 -8.454 1.113 1.00 92.69 83 ARG A N 1
ATOM 614 C CA . ARG A 1 83 ? 8.067 -8.490 1.741 1.00 92.69 83 ARG A CA 1
ATOM 615 C C . ARG A 1 83 ? 8.138 -9.023 3.173 1.00 92.69 83 ARG A C 1
ATOM 617 O O . ARG A 1 83 ? 8.961 -9.895 3.472 1.00 92.69 83 ARG A O 1
ATOM 624 N N . SER A 1 84 ? 7.222 -8.577 4.024 1.00 90.31 84 SER A N 1
ATOM 625 C CA . SER A 1 84 ? 7.090 -9.109 5.373 1.00 90.31 84 SER A CA 1
ATOM 626 C C . SER A 1 84 ? 6.722 -10.594 5.349 1.00 90.31 84 SER A C 1
ATOM 628 O O . SER A 1 84 ? 5.902 -11.069 4.554 1.00 90.31 84 SER A O 1
ATOM 630 N N . LEU A 1 85 ? 7.361 -11.346 6.243 1.00 90.88 85 LEU A N 1
ATOM 631 C CA . LEU A 1 85 ? 7.043 -12.748 6.521 1.00 90.88 85 LEU A CA 1
ATOM 632 C C . LEU A 1 85 ? 6.233 -12.901 7.813 1.00 90.88 85 LEU A C 1
ATOM 634 O O . LEU A 1 85 ? 5.942 -14.025 8.225 1.00 90.88 85 LEU A O 1
ATOM 638 N N . GLU A 1 86 ? 5.879 -11.787 8.455 1.00 89.00 86 GLU A N 1
ATOM 639 C CA . GLU A 1 86 ? 5.018 -11.799 9.626 1.00 89.00 86 GLU A CA 1
ATOM 640 C C . GLU A 1 86 ? 3.593 -12.247 9.270 1.00 89.00 86 GLU A C 1
ATOM 642 O O . GLU A 1 86 ? 3.175 -12.202 8.103 1.00 89.00 86 GLU A O 1
ATOM 647 N N . PRO A 1 87 ? 2.811 -12.701 10.266 1.00 86.06 87 PRO A N 1
ATOM 648 C CA . PRO A 1 87 ? 1.395 -12.951 10.069 1.00 86.06 87 PRO A CA 1
ATOM 649 C C . PRO A 1 87 ? 0.700 -11.748 9.424 1.00 86.06 87 PRO A C 1
ATOM 651 O O . PRO A 1 87 ? 0.884 -10.597 9.812 1.00 86.06 87 PRO A O 1
ATOM 654 N N . LYS A 1 88 ? -0.132 -12.014 8.416 1.00 78.38 88 LYS A N 1
ATOM 655 C CA . LYS A 1 88 ? -0.871 -10.952 7.727 1.00 78.38 88 LYS A CA 1
ATOM 656 C C . LYS A 1 88 ? -1.775 -10.217 8.716 1.00 78.38 88 LYS A C 1
ATOM 658 O O . LYS A 1 88 ? -2.561 -10.851 9.416 1.00 78.38 88 LYS A O 1
ATOM 663 N N . GLY A 1 89 ? -1.680 -8.890 8.720 1.00 72.56 89 GLY A N 1
ATOM 664 C CA . GLY A 1 89 ? -2.416 -8.030 9.646 1.00 72.56 89 GLY A CA 1
ATOM 665 C C . GLY A 1 89 ? -1.630 -7.630 10.895 1.00 72.56 89 GLY A C 1
ATOM 666 O O . GLY A 1 89 ? -2.194 -6.922 11.728 1.00 72.56 89 GLY A O 1
ATOM 667 N N . THR A 1 90 ? -0.360 -8.031 11.032 1.00 83.44 90 THR A N 1
ATOM 668 C CA . THR A 1 90 ? 0.531 -7.370 11.991 1.00 83.44 90 THR A CA 1
ATOM 669 C C . THR A 1 90 ? 0.673 -5.909 11.590 1.00 83.44 90 THR A C 1
ATOM 671 O O . THR A 1 90 ? 1.072 -5.609 10.471 1.00 83.44 90 THR A O 1
ATOM 674 N N . LEU A 1 91 ? 0.290 -5.010 12.491 1.00 78.19 91 LEU A N 1
ATOM 675 C CA . LEU A 1 91 ? 0.472 -3.576 12.319 1.00 78.19 91 LEU A CA 1
ATOM 676 C C . LEU A 1 91 ? 1.672 -3.143 13.148 1.00 78.19 91 LEU A C 1
ATOM 678 O O . LEU A 1 91 ? 1.781 -3.516 14.319 1.00 78.19 91 LEU A O 1
ATOM 682 N N . THR A 1 92 ? 2.536 -2.324 12.560 1.00 73.31 92 THR A N 1
ATOM 683 C CA . THR A 1 92 ? 3.628 -1.694 13.296 1.00 73.31 92 THR A CA 1
ATOM 684 C C . THR A 1 92 ? 3.065 -0.655 14.262 1.00 73.31 92 THR A C 1
ATOM 686 O O . THR A 1 92 ? 2.171 0.138 13.934 1.00 73.31 92 THR A O 1
ATOM 689 N N . THR A 1 93 ? 3.561 -0.671 15.492 1.00 72.25 93 THR A N 1
ATOM 690 C CA . THR A 1 93 ? 3.331 0.397 16.466 1.00 72.25 93 THR A CA 1
ATOM 691 C C . THR A 1 93 ? 4.389 1.483 16.274 1.00 72.25 93 THR A C 1
ATOM 693 O O . THR A 1 93 ? 5.502 1.142 15.890 1.00 72.25 93 THR A O 1
ATOM 696 N N . PRO A 1 94 ? 4.085 2.768 16.526 1.00 69.12 94 PRO A N 1
ATOM 697 C CA . PRO A 1 94 ? 5.110 3.812 16.533 1.00 69.12 94 PRO A CA 1
ATOM 698 C C . PRO A 1 94 ? 6.223 3.468 17.527 1.00 69.12 94 PRO A C 1
ATOM 700 O O . PRO A 1 94 ? 5.920 3.022 18.635 1.00 69.12 94 PRO A O 1
ATOM 703 N N . ASP A 1 95 ? 7.478 3.676 17.127 1.00 66.00 95 ASP A N 1
ATOM 704 C CA . ASP A 1 95 ? 8.642 3.192 17.879 1.00 66.00 95 ASP A CA 1
ATOM 705 C C . ASP A 1 95 ? 8.950 4.012 19.148 1.00 66.00 95 ASP A C 1
ATOM 707 O O . ASP A 1 95 ? 9.623 3.502 20.040 1.00 66.00 95 ASP A O 1
ATOM 711 N N . ASP A 1 96 ? 8.412 5.233 19.288 1.00 78.31 96 ASP A N 1
ATOM 712 C CA . ASP A 1 96 ? 8.500 6.024 20.524 1.00 78.31 96 ASP A CA 1
ATOM 713 C C . ASP A 1 96 ? 7.471 7.173 20.528 1.00 78.31 96 ASP A C 1
ATOM 715 O O . ASP A 1 96 ? 7.451 7.996 19.614 1.00 78.31 96 ASP A O 1
ATOM 719 N N . LEU A 1 97 ? 6.603 7.243 21.543 1.00 81.88 97 LEU A N 1
ATOM 720 C CA . LEU A 1 97 ? 5.621 8.329 21.672 1.00 81.88 97 LEU A CA 1
ATOM 721 C C . LEU A 1 97 ? 6.202 9.609 22.291 1.00 81.88 97 LEU A C 1
ATOM 723 O O . LEU A 1 97 ? 5.586 10.664 22.174 1.00 81.88 97 LEU A O 1
ATOM 727 N N . GLU A 1 98 ? 7.349 9.530 22.966 1.00 81.00 98 GLU A N 1
ATOM 728 C CA . GLU A 1 98 ? 7.958 10.666 23.663 1.00 81.00 98 GLU A CA 1
ATOM 729 C C . GLU A 1 98 ? 8.935 11.439 22.772 1.00 81.00 98 GLU A C 1
ATOM 731 O O . GLU A 1 98 ? 9.130 12.638 22.975 1.00 81.00 98 GLU A O 1
ATOM 736 N N . THR A 1 99 ? 9.543 10.774 21.785 1.00 83.31 99 THR A N 1
ATOM 737 C CA . THR A 1 99 ? 10.580 11.380 20.932 1.00 83.31 99 THR A CA 1
ATOM 738 C C . THR A 1 99 ? 10.178 11.569 19.476 1.00 83.31 99 THR A C 1
ATOM 740 O O . THR A 1 99 ? 10.943 12.169 18.721 1.00 83.31 99 THR A O 1
ATOM 743 N N . ALA A 1 100 ? 9.040 11.029 19.039 1.00 83.06 100 ALA A N 1
ATOM 744 C CA . ALA A 1 100 ? 8.604 11.187 17.658 1.00 83.06 100 ALA A CA 1
ATOM 745 C C . ALA A 1 100 ? 8.253 12.651 17.356 1.00 83.06 100 ALA A C 1
ATOM 747 O O . ALA A 1 100 ? 7.458 13.272 18.057 1.00 83.06 100 ALA A O 1
ATOM 748 N N . GLU A 1 101 ? 8.836 13.188 16.283 1.00 83.56 101 GLU A N 1
ATOM 749 C CA . GLU A 1 101 ? 8.504 14.527 15.779 1.00 83.56 101 GLU A CA 1
ATOM 750 C C . GLU A 1 101 ? 7.209 14.532 14.953 1.00 83.56 101 GLU A C 1
ATOM 752 O O . GLU A 1 101 ? 6.559 15.568 14.850 1.00 83.56 101 GLU A O 1
ATOM 757 N N . VAL A 1 102 ? 6.851 13.385 14.359 1.00 87.38 102 VAL A N 1
ATOM 758 C CA . VAL A 1 102 ? 5.648 13.185 13.539 1.00 87.38 102 VAL A CA 1
ATOM 759 C C . VAL A 1 102 ? 5.071 11.799 13.818 1.00 87.38 102 VAL A C 1
ATOM 761 O O . VAL A 1 102 ? 5.791 10.797 13.793 1.00 87.38 102 VAL A O 1
ATOM 764 N N . PHE A 1 103 ? 3.760 11.719 14.035 1.00 91.69 103 PHE A N 1
ATOM 765 C CA . PHE A 1 103 ? 3.041 10.456 14.168 1.00 91.69 103 PHE A CA 1
ATOM 766 C C . PHE A 1 103 ? 2.421 10.010 12.841 1.00 91.69 103 PHE A C 1
ATOM 768 O O . PHE A 1 103 ? 1.487 10.627 12.345 1.00 91.69 103 PHE A O 1
ATOM 775 N N . GLY A 1 104 ? 2.856 8.867 12.303 1.00 92.81 104 GLY A N 1
ATOM 776 C CA . GLY A 1 104 ? 2.342 8.344 11.030 1.00 92.81 104 GLY A CA 1
ATOM 777 C C . GLY A 1 104 ? 3.020 8.983 9.819 1.00 92.81 104 GLY A C 1
ATOM 778 O O . GLY A 1 104 ? 4.168 9.398 9.917 1.00 92.81 104 GLY A O 1
ATOM 779 N N . ALA A 1 105 ? 2.330 9.031 8.676 1.00 94.44 105 ALA A N 1
ATOM 780 C CA . ALA A 1 105 ? 2.911 9.534 7.434 1.00 94.44 105 ALA A CA 1
ATOM 781 C C . ALA A 1 105 ? 1.931 10.358 6.599 1.00 94.44 105 ALA A C 1
ATOM 783 O O . ALA A 1 105 ? 0.822 9.916 6.312 1.00 94.44 105 ALA A O 1
ATOM 784 N N . SER A 1 106 ? 2.360 11.535 6.146 1.00 94.69 106 SER A N 1
ATOM 785 C CA . SER A 1 106 ? 1.627 12.337 5.153 1.00 94.69 106 SER A CA 1
ATOM 786 C C . SER A 1 106 ? 2.510 12.905 4.051 1.00 94.69 106 SER A C 1
ATOM 788 O O . SER A 1 106 ? 2.007 13.278 2.991 1.00 94.69 106 SER A O 1
ATOM 790 N N . ARG A 1 107 ? 3.820 12.948 4.287 1.00 95.31 107 ARG A N 1
ATOM 791 C CA . ARG A 1 107 ? 4.841 13.442 3.373 1.00 95.31 107 ARG A CA 1
ATOM 792 C C . ARG A 1 107 ? 5.698 12.279 2.896 1.00 95.31 107 ARG A C 1
ATOM 794 O O . ARG A 1 107 ? 5.854 11.277 3.588 1.00 95.31 107 ARG A O 1
ATOM 801 N N . VAL A 1 108 ? 6.316 12.428 1.728 1.00 95.88 108 VAL A N 1
ATOM 802 C CA . VAL A 1 108 ? 7.240 11.443 1.141 1.00 95.88 108 VAL A CA 1
ATOM 803 C C . VAL A 1 108 ? 8.339 11.032 2.129 1.00 95.88 108 VAL A C 1
ATOM 805 O O . VAL A 1 108 ? 8.731 9.871 2.150 1.00 95.88 108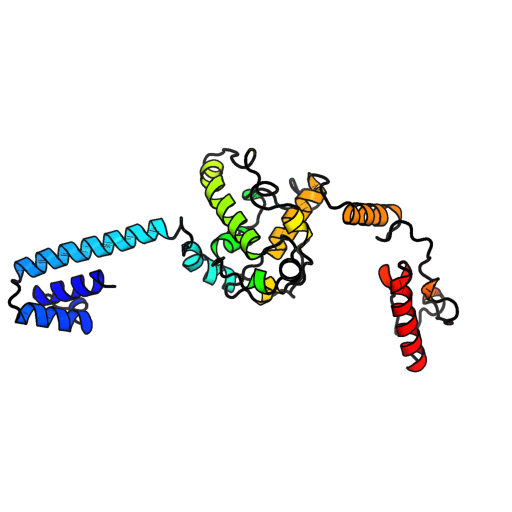 VAL A O 1
ATOM 808 N N . GLN A 1 109 ? 8.826 11.966 2.948 1.00 94.31 109 GLN A N 1
ATOM 809 C CA . GLN A 1 109 ? 9.882 11.729 3.935 1.00 94.31 109 GLN A CA 1
ATOM 810 C C . GLN A 1 109 ? 9.423 10.917 5.153 1.00 94.31 109 GLN A C 1
ATOM 812 O O . GLN A 1 109 ? 10.271 10.339 5.826 1.00 94.31 109 GLN A O 1
ATOM 817 N N . ASP A 1 110 ? 8.118 10.872 5.428 1.00 93.94 110 ASP A N 1
ATOM 818 C CA . ASP A 1 110 ? 7.570 10.193 6.606 1.00 93.94 110 ASP A CA 1
ATOM 819 C C . ASP A 1 110 ? 7.432 8.680 6.368 1.00 93.94 110 ASP A C 1
ATOM 821 O O . ASP A 1 110 ? 7.393 7.886 7.306 1.00 93.94 110 ASP A O 1
ATOM 825 N N . PHE A 1 111 ? 7.354 8.262 5.101 1.00 94.56 111 PHE A N 1
ATOM 826 C CA . PHE A 1 111 ? 7.267 6.853 4.733 1.00 94.56 111 PHE A CA 1
ATOM 827 C C . PHE A 1 111 ? 8.629 6.170 4.817 1.00 94.56 111 PHE A C 1
ATOM 829 O O . PHE A 1 111 ? 9.662 6.707 4.409 1.00 94.56 111 PHE A O 1
ATOM 836 N N . ASN A 1 112 ? 8.623 4.912 5.250 1.00 92.62 112 ASN A N 1
ATOM 837 C CA . ASN A 1 112 ? 9.832 4.106 5.228 1.00 92.62 112 ASN A CA 1
ATOM 838 C C . ASN A 1 112 ? 10.216 3.691 3.794 1.00 92.62 112 ASN A C 1
ATOM 840 O O . ASN A 1 112 ? 9.417 3.718 2.852 1.00 92.62 112 ASN A O 1
ATOM 844 N N . TRP A 1 113 ? 11.464 3.248 3.626 1.00 94.50 113 TRP A N 1
ATOM 845 C CA . TRP A 1 113 ? 12.009 2.882 2.316 1.00 94.50 113 TRP A CA 1
ATOM 846 C C . TRP A 1 113 ? 11.189 1.798 1.590 1.00 94.50 113 TRP A C 1
ATOM 848 O O . TRP A 1 113 ? 11.106 1.826 0.361 1.00 94.50 113 TRP A O 1
ATOM 858 N N . LYS A 1 114 ? 10.579 0.853 2.325 1.00 94.12 114 LYS A N 1
ATOM 859 C CA . LYS A 1 114 ? 9.779 -0.240 1.754 1.00 94.12 114 LYS A CA 1
ATOM 860 C C . LYS A 1 114 ? 8.434 0.278 1.252 1.00 94.12 114 LYS A C 1
ATOM 862 O O . LYS A 1 114 ? 8.042 -0.070 0.144 1.00 94.12 114 LYS A O 1
ATOM 867 N N . GLN A 1 115 ? 7.777 1.166 1.996 1.00 95.69 115 GLN A N 1
ATOM 868 C CA . GLN A 1 115 ? 6.540 1.829 1.569 1.00 95.69 115 GLN A CA 1
ATOM 869 C C . GLN A 1 115 ? 6.758 2.682 0.308 1.00 95.69 115 GLN A C 1
ATOM 871 O O . GLN A 1 115 ? 5.947 2.645 -0.618 1.00 95.69 115 GLN A O 1
ATOM 876 N N . LEU A 1 116 ? 7.888 3.394 0.223 1.00 95.75 116 LEU A N 1
ATOM 877 C CA . LEU A 1 116 ? 8.268 4.135 -0.985 1.00 95.75 116 LEU A CA 1
ATOM 878 C C . LEU A 1 116 ? 8.546 3.190 -2.168 1.00 95.75 116 LEU A C 1
ATOM 880 O O . LEU A 1 116 ? 8.048 3.413 -3.274 1.00 95.75 116 LEU A O 1
ATOM 884 N N . LEU A 1 117 ? 9.300 2.107 -1.940 1.00 95.56 117 LEU A N 1
ATOM 885 C CA . LEU A 1 117 ? 9.579 1.080 -2.949 1.00 95.56 117 LEU A CA 1
ATOM 886 C C . LEU A 1 117 ? 8.296 0.422 -3.474 1.00 95.56 117 LEU A C 1
ATOM 888 O O . LEU A 1 117 ? 8.194 0.127 -4.666 1.00 95.56 117 LEU A O 1
ATOM 892 N N . ASP A 1 118 ? 7.316 0.194 -2.609 1.00 95.81 118 ASP A N 1
ATOM 893 C CA . ASP A 1 118 ? 6.039 -0.418 -2.963 1.00 95.81 118 ASP A CA 1
ATOM 894 C C . ASP A 1 118 ? 5.252 0.420 -3.979 1.00 95.81 118 ASP A C 1
ATOM 896 O O . ASP A 1 118 ? 4.689 -0.139 -4.928 1.00 95.81 118 ASP A O 1
ATOM 900 N N . GLY A 1 119 ? 5.326 1.751 -3.874 1.00 94.69 119 GLY A N 1
ATOM 901 C CA . GLY A 1 119 ? 4.846 2.678 -4.902 1.00 94.69 119 GLY A CA 1
ATOM 902 C C . GLY A 1 119 ? 5.454 2.389 -6.279 1.00 94.69 119 GLY A C 1
ATOM 903 O O . GLY A 1 119 ? 4.737 2.240 -7.272 1.00 94.69 119 GLY A O 1
ATOM 904 N N . PHE A 1 120 ? 6.778 2.233 -6.344 1.00 94.81 120 PHE A N 1
ATOM 905 C CA . PHE A 1 120 ? 7.499 1.925 -7.586 1.00 94.81 120 PHE A CA 1
ATOM 906 C C . PHE A 1 120 ? 7.335 0.481 -8.065 1.00 94.81 120 PHE A C 1
ATOM 908 O O . PHE A 1 120 ? 7.581 0.200 -9.236 1.00 94.81 120 PHE A O 1
ATOM 915 N N . SER A 1 121 ? 6.920 -0.429 -7.188 1.00 96.12 121 SER A N 1
ATOM 916 C CA . SER A 1 121 ? 6.745 -1.855 -7.487 1.00 96.12 121 SER A CA 1
ATOM 917 C C . SER A 1 121 ? 5.373 -2.170 -8.080 1.00 96.12 121 SER A C 1
ATOM 919 O O . SER A 1 121 ? 5.201 -3.190 -8.747 1.00 96.12 121 SER A O 1
ATOM 921 N N . CYS A 1 122 ? 4.389 -1.297 -7.862 1.00 95.12 122 CYS A N 1
ATOM 922 C CA . CYS A 1 122 ? 3.033 -1.475 -8.357 1.00 95.12 122 CYS A CA 1
ATOM 923 C C . CYS A 1 122 ? 2.968 -1.467 -9.893 1.00 95.12 122 CYS A C 1
ATOM 925 O O . CYS A 1 122 ? 3.364 -0.509 -10.555 1.00 95.12 122 CYS A O 1
ATOM 927 N N . ALA A 1 123 ? 2.383 -2.525 -10.460 1.00 94.56 123 ALA A N 1
ATOM 928 C CA . ALA A 1 123 ? 2.132 -2.651 -11.897 1.00 94.56 123 ALA A CA 1
ATOM 929 C C . ALA A 1 123 ? 0.752 -2.117 -12.337 1.00 94.56 123 ALA A C 1
ATOM 931 O O . ALA A 1 123 ? 0.391 -2.272 -13.500 1.00 94.56 123 ALA A O 1
ATOM 932 N N . VAL A 1 124 ? -0.037 -1.539 -11.418 1.00 95.31 124 VAL A N 1
ATOM 933 C CA . VAL A 1 124 ? -1.391 -1.003 -11.686 1.00 95.31 124 VAL A CA 1
ATOM 934 C C . VAL A 1 124 ? -2.308 -2.065 -12.330 1.00 95.31 124 VAL A C 1
ATOM 936 O O . VAL A 1 124 ? -3.036 -1.824 -13.285 1.00 95.31 124 VAL A O 1
ATOM 939 N N . CYS A 1 125 ? -2.226 -3.306 -11.831 1.00 95.88 125 CYS A N 1
ATOM 940 C CA . CYS A 1 125 ? -2.922 -4.459 -12.419 1.00 95.88 125 CYS A CA 1
ATOM 941 C C . CYS A 1 125 ? -4.368 -4.664 -11.931 1.00 95.88 125 CYS A C 1
ATOM 943 O O . CYS A 1 125 ? -5.030 -5.581 -12.405 1.00 95.88 125 CYS A O 1
ATOM 945 N N . GLY A 1 126 ? -4.837 -3.885 -10.951 1.00 96.81 126 GLY A N 1
ATOM 946 C CA . GLY A 1 126 ? -6.221 -3.930 -10.454 1.00 96.81 126 GLY A CA 1
ATOM 947 C C . GLY A 1 126 ? -6.568 -5.053 -9.471 1.00 96.81 126 GLY A C 1
ATOM 948 O O . GLY A 1 126 ? -7.499 -4.880 -8.693 1.00 96.81 126 GLY A O 1
ATOM 949 N N . ARG A 1 127 ? -5.787 -6.143 -9.392 1.00 97.69 127 ARG A N 1
ATOM 950 C CA . ARG A 1 127 ? -6.100 -7.320 -8.545 1.00 97.69 127 ARG A CA 1
ATOM 951 C C . ARG A 1 127 ? -6.452 -6.984 -7.097 1.00 97.69 127 ARG A C 1
ATOM 953 O O . ARG A 1 127 ? -7.372 -7.562 -6.534 1.00 97.69 127 ARG A O 1
ATOM 960 N N . CYS A 1 128 ? -5.721 -6.051 -6.490 1.00 97.38 128 CYS A N 1
ATOM 961 C CA . CYS A 1 128 ? -5.969 -5.616 -5.119 1.00 97.38 128 CYS A CA 1
ATOM 962 C C . CYS A 1 128 ? -7.310 -4.883 -4.953 1.00 97.38 128 CYS A C 1
ATOM 964 O O . CYS A 1 128 ? -7.934 -5.010 -3.901 1.00 97.38 128 CYS A O 1
ATOM 966 N N . SER A 1 129 ? -7.753 -4.145 -5.970 1.00 97.94 129 SER A N 1
ATOM 967 C CA . SER A 1 129 ? -9.061 -3.487 -6.001 1.00 97.94 129 SER A CA 1
ATOM 968 C C . SER A 1 129 ? -10.187 -4.478 -6.260 1.00 97.94 129 SER A C 1
ATOM 970 O O . SER A 1 129 ? -11.187 -4.423 -5.549 1.00 97.94 129 SER A O 1
ATOM 972 N N . ASP A 1 130 ? -9.983 -5.440 -7.161 1.00 97.81 130 ASP A N 1
ATOM 973 C CA . ASP A 1 130 ? -10.988 -6.454 -7.512 1.00 97.81 130 ASP A CA 1
ATOM 974 C C . ASP A 1 130 ? -11.394 -7.340 -6.325 1.00 97.81 130 ASP A C 1
ATOM 976 O O . ASP A 1 130 ? -12.521 -7.827 -6.273 1.00 97.81 130 ASP A O 1
ATOM 980 N N . VAL A 1 131 ? -10.493 -7.543 -5.357 1.00 97.62 131 VAL A N 1
ATOM 981 C CA . VAL A 1 131 ? -10.771 -8.317 -4.132 1.00 97.62 131 VAL A CA 1
ATOM 982 C C . VAL A 1 131 ? -11.079 -7.455 -2.911 1.00 97.62 131 VAL A C 1
ATOM 984 O O . VAL A 1 131 ? -11.304 -7.987 -1.824 1.00 97.62 131 VAL A O 1
ATOM 987 N N . CYS A 1 132 ? -11.062 -6.127 -3.043 1.00 98.00 132 CYS A N 1
ATOM 988 C CA . CYS A 1 132 ? -11.289 -5.227 -1.921 1.00 98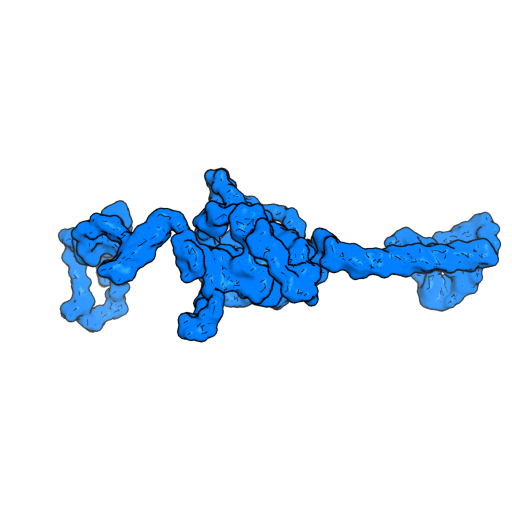.00 132 CYS A CA 1
ATOM 98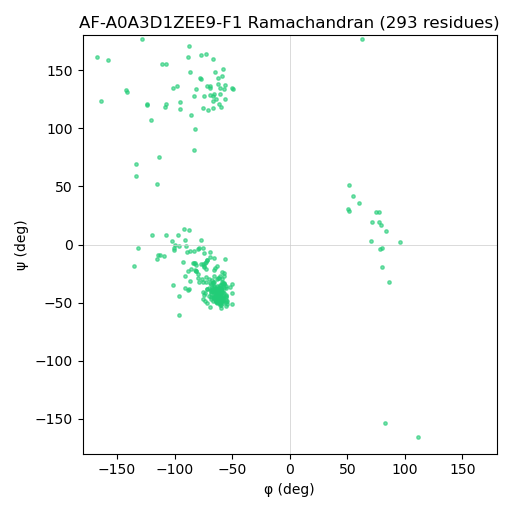9 C C . CYS A 1 132 ? -12.785 -5.194 -1.560 1.00 98.00 132 CYS A C 1
ATOM 991 O O . CYS A 1 132 ? -13.583 -4.692 -2.354 1.00 98.00 132 CYS A O 1
ATOM 993 N N . PRO A 1 133 ? -13.199 -5.623 -0.348 1.00 97.38 133 PRO A N 1
ATOM 994 C CA . PRO A 1 133 ? -14.616 -5.626 0.022 1.00 97.38 133 PRO A CA 1
ATOM 995 C C . PRO A 1 133 ? -15.246 -4.230 -0.009 1.00 97.38 133 PRO A C 1
ATOM 997 O O . PRO A 1 133 ? -16.404 -4.082 -0.391 1.00 97.38 133 PRO A O 1
ATOM 1000 N N . ALA A 1 134 ? -14.474 -3.199 0.358 1.00 97.44 134 ALA A N 1
ATOM 1001 C CA . ALA A 1 134 ? -14.931 -1.817 0.294 1.00 97.44 134 ALA A CA 1
ATOM 1002 C C . ALA A 1 134 ? -15.206 -1.397 -1.157 1.00 97.44 134 ALA A C 1
ATOM 1004 O O . ALA A 1 134 ? -16.305 -0.925 -1.448 1.00 97.44 134 ALA A O 1
ATOM 1005 N N . ASN A 1 135 ? -14.266 -1.656 -2.071 1.00 97.62 135 ASN A N 1
ATOM 1006 C CA . ASN A 1 135 ? -14.428 -1.344 -3.491 1.00 97.62 135 ASN A CA 1
ATOM 1007 C C . ASN A 1 135 ? -15.647 -2.061 -4.096 1.00 97.62 135 ASN A C 1
ATOM 1009 O O . ASN A 1 135 ? -16.515 -1.420 -4.683 1.00 97.62 135 ASN A O 1
ATOM 1013 N N . ILE A 1 136 ? -15.772 -3.371 -3.849 1.00 97.31 136 ILE A N 1
ATOM 1014 C CA . ILE A 1 136 ? -16.893 -4.199 -4.326 1.00 97.31 136 ILE A CA 1
ATOM 1015 C C . ILE A 1 136 ? -18.242 -3.664 -3.818 1.00 97.31 136 ILE A C 1
ATOM 1017 O O . ILE A 1 136 ? -19.246 -3.734 -4.523 1.00 97.31 136 ILE A O 1
ATOM 1021 N N . SER A 1 137 ? -18.277 -3.102 -2.606 1.00 97.25 137 SER A N 1
ATOM 1022 C CA . SER A 1 137 ? -19.485 -2.498 -2.028 1.00 97.25 137 SER A CA 1
ATOM 1023 C C . SER A 1 137 ? -19.834 -1.103 -2.573 1.00 97.25 137 SER A C 1
ATOM 1025 O O . SER A 1 137 ? -20.786 -0.491 -2.094 1.00 97.25 137 SER A O 1
ATOM 1027 N N . GLY A 1 138 ? -19.089 -0.591 -3.559 1.00 96.75 138 GLY A N 1
ATOM 1028 C CA . GLY A 1 138 ? -19.317 0.719 -4.177 1.00 96.75 138 GLY A CA 1
ATOM 1029 C C . GLY A 1 138 ? -18.697 1.898 -3.422 1.00 96.75 138 GLY A C 1
ATOM 1030 O O . GLY A 1 138 ? -19.018 3.047 -3.720 1.00 96.75 138 GLY A O 1
ATOM 1031 N N . LYS A 1 139 ? -17.824 1.636 -2.442 1.00 97.19 139 LYS A N 1
ATOM 1032 C CA . LYS A 1 139 ? -17.054 2.677 -1.750 1.00 97.19 139 LYS A CA 1
ATOM 1033 C C . LYS A 1 139 ? -15.886 3.161 -2.610 1.00 97.19 139 LYS A C 1
ATOM 1035 O O . LYS A 1 139 ? -15.469 2.477 -3.542 1.00 97.19 139 LYS A O 1
ATOM 1040 N N . ILE A 1 140 ? -15.324 4.324 -2.276 1.00 96.31 140 ILE A N 1
ATOM 1041 C CA . ILE A 1 140 ? -14.328 4.981 -3.137 1.00 96.31 140 ILE A CA 1
ATOM 1042 C C . ILE A 1 140 ? -12.931 4.347 -3.060 1.00 96.31 140 ILE A C 1
ATOM 1044 O O . ILE A 1 140 ? -12.099 4.585 -3.936 1.00 96.31 140 ILE A O 1
ATOM 1048 N N . LEU A 1 141 ? -12.651 3.543 -2.026 1.00 97.56 141 LEU A N 1
ATOM 1049 C CA . LEU A 1 141 ? -11.348 2.902 -1.851 1.00 97.56 141 LEU A CA 1
ATOM 1050 C C . LEU A 1 141 ? -11.004 1.995 -3.036 1.00 97.56 141 LEU A C 1
ATOM 1052 O O . LEU A 1 141 ? -11.639 0.969 -3.258 1.00 97.56 141 LEU A O 1
ATOM 1056 N N . SER A 1 142 ? -9.915 2.323 -3.725 1.00 97.75 142 SER A N 1
ATOM 1057 C CA . SER A 1 142 ? -9.203 1.438 -4.646 1.00 97.75 142 SER A CA 1
ATOM 1058 C C . SER A 1 142 ? -7.764 1.291 -4.149 1.00 97.75 142 SER A C 1
ATOM 1060 O O . SER A 1 142 ? -6.986 2.236 -4.294 1.00 97.75 142 SER A O 1
ATOM 1062 N N . PRO A 1 143 ? -7.370 0.138 -3.575 1.00 97.19 143 PRO A N 1
ATOM 1063 C CA . PRO A 1 143 ? -6.008 -0.061 -3.093 1.00 97.19 143 PRO A CA 1
ATOM 1064 C C . PRO A 1 143 ? -4.946 0.106 -4.188 1.00 97.19 143 PRO A C 1
ATOM 1066 O O . PRO A 1 143 ? -3.841 0.552 -3.903 1.00 97.19 143 PRO A O 1
ATOM 1069 N N . MET A 1 144 ? -5.286 -0.189 -5.448 1.00 97.38 144 MET A N 1
ATOM 1070 C CA . MET A 1 144 ? -4.418 0.100 -6.592 1.00 97.38 144 MET A CA 1
ATOM 1071 C C . MET A 1 144 ? -4.119 1.600 -6.714 1.00 97.38 144 MET A C 1
ATOM 1073 O O . MET A 1 144 ? -2.952 1.970 -6.822 1.00 97.38 144 MET A O 1
ATOM 1077 N N . HIS A 1 145 ? -5.157 2.443 -6.661 1.00 97.38 145 HIS A N 1
ATOM 1078 C CA . HIS A 1 145 ? -5.003 3.893 -6.800 1.00 97.38 145 HIS A CA 1
ATOM 1079 C C . HIS A 1 145 ? -4.314 4.512 -5.582 1.00 97.38 145 HIS A C 1
ATOM 1081 O O . HIS A 1 145 ? -3.576 5.468 -5.747 1.00 97.38 145 HIS A O 1
ATOM 1087 N N . ILE A 1 146 ? -4.461 3.946 -4.375 1.00 97.50 146 ILE A N 1
ATOM 1088 C CA . ILE A 1 146 ? -3.665 4.384 -3.213 1.00 97.50 146 ILE A CA 1
ATOM 1089 C C . ILE A 1 146 ? -2.167 4.306 -3.536 1.00 97.50 146 ILE A C 1
ATOM 1091 O O . ILE A 1 146 ? -1.450 5.292 -3.407 1.00 97.50 146 ILE A O 1
ATOM 1095 N N . VAL A 1 147 ? -1.698 3.149 -4.008 1.00 97.06 147 VAL A N 1
ATOM 1096 C CA . VAL A 1 147 ? -0.269 2.923 -4.274 1.00 97.06 147 VAL A CA 1
ATOM 1097 C C . VAL A 1 147 ? 0.216 3.694 -5.498 1.00 97.06 147 VAL A C 1
ATOM 1099 O O . VAL A 1 147 ? 1.328 4.222 -5.502 1.00 97.06 147 VAL A O 1
ATOM 1102 N N . GLU A 1 148 ? -0.612 3.773 -6.539 1.00 96.06 148 GLU A N 1
ATOM 1103 C CA . GLU A 1 148 ? -0.313 4.575 -7.723 1.00 96.06 148 GLU A CA 1
ATOM 1104 C C . GLU A 1 148 ? -0.159 6.055 -7.371 1.00 96.06 148 GLU A C 1
ATOM 1106 O O . GLU A 1 148 ? 0.863 6.646 -7.717 1.00 96.06 148 GLU A O 1
ATOM 1111 N N . ASN A 1 149 ? -1.100 6.615 -6.611 1.00 96.94 149 ASN A N 1
ATOM 1112 C CA . ASN A 1 149 ? -1.097 8.025 -6.241 1.00 96.94 149 ASN A CA 1
ATOM 1113 C C . ASN A 1 149 ? 0.048 8.353 -5.274 1.00 96.94 149 ASN A C 1
ATOM 1115 O O . ASN A 1 149 ? 0.643 9.421 -5.383 1.00 96.94 149 ASN A O 1
ATOM 1119 N N . MET A 1 150 ? 0.437 7.421 -4.391 1.00 96.25 150 MET A N 1
ATOM 1120 C CA . MET A 1 150 ? 1.675 7.555 -3.610 1.00 96.25 150 MET A CA 1
ATOM 1121 C C . MET A 1 150 ? 2.901 7.693 -4.522 1.00 96.25 150 MET A C 1
ATOM 1123 O O . MET A 1 150 ? 3.706 8.602 -4.342 1.00 96.25 150 MET A O 1
ATOM 1127 N N . LYS A 1 151 ? 3.043 6.823 -5.530 1.00 94.50 151 LYS A N 1
ATOM 1128 C CA . LYS A 1 151 ? 4.155 6.883 -6.493 1.00 94.50 151 LYS A CA 1
ATOM 1129 C C . LYS A 1 151 ? 4.142 8.180 -7.302 1.00 94.50 151 LYS A C 1
ATOM 1131 O O . LYS A 1 151 ? 5.198 8.779 -7.493 1.00 94.50 151 LYS A O 1
ATOM 1136 N N . GLU A 1 152 ? 2.983 8.607 -7.795 1.00 94.31 152 GLU A N 1
ATOM 1137 C CA . GLU A 1 152 ? 2.865 9.860 -8.551 1.00 94.31 152 GLU A CA 1
ATOM 1138 C C . GLU A 1 152 ? 3.243 11.070 -7.697 1.00 94.31 152 GLU A C 1
ATOM 1140 O O . GLU A 1 152 ? 4.034 11.903 -8.138 1.00 94.31 152 GLU A O 1
ATOM 1145 N N . HIS A 1 153 ? 2.796 11.099 -6.441 1.00 95.50 153 HIS A N 1
ATOM 1146 C CA . HIS A 1 153 ? 3.185 12.130 -5.490 1.00 95.50 153 HIS A CA 1
ATOM 1147 C C . HIS A 1 153 ? 4.701 12.144 -5.230 1.00 95.50 153 HIS A C 1
ATOM 1149 O O . HIS A 1 153 ? 5.314 13.210 -5.247 1.00 95.50 153 HIS A O 1
ATOM 1155 N N . ILE A 1 154 ? 5.337 10.975 -5.070 1.00 93.94 154 ILE A N 1
ATOM 1156 C CA . ILE A 1 154 ? 6.801 10.868 -4.924 1.00 93.94 154 ILE A CA 1
ATOM 1157 C C . ILE A 1 154 ? 7.519 11.435 -6.156 1.00 93.94 154 ILE A C 1
ATOM 1159 O O . ILE A 1 154 ? 8.498 12.168 -6.015 1.00 93.94 154 ILE A O 1
ATOM 1163 N N . LEU A 1 155 ? 7.051 11.104 -7.363 1.00 92.44 155 LEU A N 1
ATOM 1164 C CA . LEU A 1 155 ? 7.657 11.571 -8.612 1.00 92.44 155 LEU A CA 1
ATOM 1165 C C . LEU A 1 155 ? 7.494 13.083 -8.813 1.00 92.44 155 LEU A C 1
ATOM 1167 O O . LEU A 1 155 ? 8.416 13.724 -9.318 1.00 92.44 155 LEU A O 1
ATOM 1171 N N . GLU A 1 156 ? 6.355 13.651 -8.415 1.00 93.44 156 GLU A N 1
ATOM 1172 C CA . GLU A 1 156 ? 6.108 15.089 -8.517 1.00 93.44 156 GLU A CA 1
ATOM 1173 C C . GLU A 1 156 ? 6.874 15.884 -7.449 1.00 93.44 156 GLU A C 1
ATOM 1175 O O . GLU A 1 156 ? 7.539 16.871 -7.767 1.00 93.44 156 GLU A O 1
ATOM 1180 N N . ALA A 1 157 ? 6.827 15.445 -6.189 1.00 94.88 157 ALA A N 1
ATOM 1181 C CA . ALA A 1 157 ? 7.444 16.156 -5.072 1.00 94.88 157 ALA A CA 1
ATOM 1182 C C . ALA A 1 157 ? 8.967 15.946 -4.990 1.00 94.88 157 ALA A C 1
ATOM 1184 O O . ALA A 1 157 ? 9.701 16.847 -4.576 1.00 94.88 157 ALA A O 1
ATOM 1185 N N . GLY A 1 158 ? 9.464 14.776 -5.400 1.00 92.88 158 GLY A N 1
ATOM 1186 C CA . GLY A 1 158 ? 10.860 14.358 -5.248 1.00 92.88 158 GLY A CA 1
ATOM 1187 C C . GLY A 1 158 ? 11.897 15.383 -5.730 1.00 92.88 158 GLY A C 1
ATOM 1188 O O . GLY A 1 158 ? 12.791 15.732 -4.956 1.00 92.88 158 GLY A O 1
ATOM 1189 N N . PRO A 1 159 ? 11.798 15.926 -6.961 1.00 93.06 159 PRO A N 1
ATOM 1190 C CA . PRO A 1 159 ? 12.755 16.914 -7.461 1.00 93.06 159 PRO A CA 1
ATOM 1191 C C . PRO A 1 159 ? 12.839 18.200 -6.627 1.00 93.06 159 PRO A C 1
ATOM 1193 O O . PRO A 1 159 ? 13.923 18.772 -6.528 1.00 93.06 159 PRO A O 1
ATOM 1196 N N . GLY A 1 160 ? 11.724 18.660 -6.049 1.00 95.19 160 GLY A N 1
ATOM 1197 C CA . GLY A 1 160 ? 11.696 19.832 -5.166 1.00 95.19 160 GLY A CA 1
ATOM 1198 C C . GLY A 1 160 ? 12.292 19.516 -3.795 1.00 95.19 160 GLY A C 1
ATOM 1199 O O . GLY A 1 160 ? 13.155 20.246 -3.309 1.00 95.19 160 GLY A O 1
ATOM 1200 N N . ILE A 1 161 ? 11.939 18.358 -3.227 1.00 94.75 161 ILE A N 1
ATOM 1201 C CA . ILE A 1 161 ? 12.497 17.873 -1.955 1.00 94.75 161 ILE A CA 1
ATOM 1202 C C . ILE A 1 161 ? 14.029 17.801 -2.019 1.00 94.75 161 ILE A C 1
ATOM 1204 O O . ILE A 1 161 ? 14.713 18.264 -1.109 1.00 94.75 161 ILE A O 1
ATOM 1208 N N . LEU A 1 162 ? 14.587 17.281 -3.118 1.00 94.12 162 LEU A N 1
ATOM 1209 C CA . LEU A 1 162 ? 16.040 17.192 -3.314 1.00 94.12 162 LEU A CA 1
ATOM 1210 C C . LEU A 1 162 ? 16.737 18.559 -3.408 1.00 94.12 162 LEU A C 1
ATOM 1212 O O . LEU A 1 162 ? 17.945 18.643 -3.191 1.00 94.12 162 LEU A O 1
ATOM 1216 N N . LYS A 1 163 ? 15.998 19.627 -3.720 1.00 96.50 163 LYS A N 1
ATOM 1217 C CA . LYS A 1 163 ? 16.492 21.012 -3.718 1.00 96.50 163 LYS A CA 1
ATOM 1218 C C . LYS A 1 163 ? 16.306 21.713 -2.368 1.00 96.50 163 LYS A C 1
ATOM 1220 O O . LYS A 1 163 ? 16.713 22.863 -2.236 1.00 96.50 163 LYS A O 1
ATOM 1225 N N . GLY A 1 164 ? 15.716 21.040 -1.378 1.00 94.56 164 GLY A N 1
ATOM 1226 C CA . GLY A 1 164 ? 15.358 21.631 -0.087 1.00 94.56 164 GLY A CA 1
ATOM 1227 C C . GLY A 1 164 ? 14.072 22.462 -0.119 1.00 94.56 164 GLY A C 1
ATOM 1228 O O . GLY A 1 164 ? 13.852 23.268 0.780 1.00 94.56 164 GLY A O 1
ATOM 1229 N N . GLU A 1 165 ? 13.237 22.296 -1.147 1.00 94.81 165 GLU A N 1
ATOM 1230 C CA . GLU A 1 165 ? 11.920 22.933 -1.250 1.00 94.81 165 GLU A CA 1
ATOM 1231 C C . GLU A 1 165 ? 10.840 22.058 -0.587 1.00 94.81 165 GLU A C 1
ATOM 1233 O O . GLU A 1 165 ? 11.021 20.848 -0.417 1.00 94.81 165 GLU A O 1
ATOM 1238 N N . ASP A 1 166 ? 9.684 22.652 -0.267 1.00 92.56 166 ASP A N 1
ATOM 1239 C CA . ASP A 1 166 ? 8.502 21.920 0.205 1.00 92.56 166 ASP A CA 1
ATOM 1240 C C . ASP A 1 166 ? 7.330 21.980 -0.796 1.00 92.56 166 ASP A C 1
ATOM 1242 O O . ASP A 1 166 ? 6.347 22.687 -0.567 1.00 92.56 166 ASP A O 1
ATOM 1246 N N . PRO A 1 167 ? 7.390 21.227 -1.910 1.00 92.44 167 PRO A N 1
ATOM 1247 C CA . PRO A 1 167 ? 6.309 21.204 -2.898 1.00 92.44 167 PRO A CA 1
ATOM 1248 C C . PRO A 1 167 ? 5.029 20.518 -2.387 1.00 92.44 167 PRO A C 1
ATOM 1250 O O . PRO A 1 167 ? 3.988 20.587 -3.037 1.00 92.44 167 PRO A O 1
ATOM 1253 N N . GLN A 1 168 ? 5.097 19.837 -1.240 1.00 94.88 168 GLN A N 1
ATOM 1254 C CA . GLN A 1 168 ? 3.986 19.063 -0.681 1.00 94.88 168 GLN A CA 1
ATOM 1255 C C . GLN A 1 168 ? 3.026 19.937 0.128 1.00 94.88 168 GLN A C 1
ATOM 1257 O O . GLN A 1 168 ? 1.904 19.513 0.383 1.00 94.88 168 GLN A O 1
ATOM 1262 N N . HIS A 1 169 ? 3.438 21.153 0.506 1.00 91.44 169 HIS A N 1
ATOM 1263 C CA . HIS A 1 169 ? 2.578 22.093 1.223 1.00 91.44 169 HIS A CA 1
ATOM 1264 C C . HIS A 1 169 ? 1.333 22.469 0.404 1.00 91.44 169 HIS A C 1
ATOM 1266 O O . HIS A 1 169 ? 0.213 22.380 0.902 1.00 91.44 169 HIS A O 1
ATOM 1272 N N . ASP A 1 170 ? 1.522 22.822 -0.871 1.00 92.06 170 ASP A N 1
ATOM 1273 C CA . ASP A 1 170 ? 0.429 23.235 -1.763 1.00 92.06 170 ASP A CA 1
ATOM 1274 C C . ASP A 1 170 ? -0.336 22.042 -2.360 1.00 92.06 170 ASP A C 1
ATOM 1276 O O . ASP A 1 170 ? -1.484 22.172 -2.794 1.00 92.06 170 ASP A O 1
ATOM 1280 N N . LYS A 1 171 ? 0.306 20.870 -2.413 1.00 94.31 171 LYS A N 1
ATOM 1281 C CA . LYS A 1 171 ? -0.241 19.637 -2.992 1.00 94.31 171 LYS A CA 1
ATOM 1282 C C . LYS A 1 171 ? -0.011 18.447 -2.055 1.00 94.31 171 LYS A C 1
ATOM 1284 O O . LYS A 1 171 ? 0.788 17.569 -2.387 1.00 94.31 171 LYS A O 1
ATOM 1289 N N . PRO A 1 172 ? -0.689 18.402 -0.899 1.00 95.88 172 PRO A N 1
ATOM 1290 C CA . PRO A 1 172 ? -0.485 17.348 0.092 1.00 95.88 172 PRO A CA 1
ATOM 1291 C C . PRO A 1 172 ? -0.908 15.977 -0.444 1.00 95.88 172 PRO A C 1
ATOM 1293 O O . PRO A 1 172 ? -1.850 15.882 -1.225 1.00 95.88 172 PRO A O 1
ATOM 1296 N N . LEU A 1 173 ? -0.255 14.895 -0.012 1.00 97.12 173 LEU A N 1
ATOM 1297 C CA . LEU A 1 173 ? -0.639 13.535 -0.415 1.00 97.12 173 LEU A CA 1
ATOM 1298 C C . LEU A 1 173 ? -2.100 13.231 -0.043 1.00 97.12 173 LEU A C 1
ATOM 1300 O O . LEU A 1 173 ? -2.889 12.794 -0.880 1.00 97.12 173 LEU A O 1
ATOM 1304 N N . ILE A 1 174 ? -2.460 13.491 1.212 1.00 97.44 174 ILE A N 1
ATOM 1305 C CA . ILE A 1 174 ? -3.812 13.300 1.742 1.00 97.44 174 ILE A CA 1
ATOM 1306 C C . ILE A 1 174 ? -4.675 14.508 1.346 1.00 97.44 174 ILE A C 1
ATOM 1308 O O . ILE A 1 174 ? -4.241 15.653 1.449 1.00 97.44 174 ILE A O 1
ATOM 1312 N N . GLY A 1 175 ? -5.884 14.257 0.848 1.00 95.06 175 GLY A N 1
ATOM 1313 C CA . GLY A 1 175 ? -6.842 15.267 0.388 1.00 95.06 175 GLY A CA 1
ATOM 1314 C C . GLY A 1 175 ? -6.659 15.708 -1.072 1.00 95.06 175 GLY A C 1
ATOM 1315 O O . GLY A 1 175 ? -7.652 15.987 -1.744 1.00 95.06 175 GLY A O 1
ATOM 1316 N N . ASN A 1 176 ? -5.430 15.723 -1.609 1.00 95.69 176 ASN A N 1
ATOM 1317 C CA . ASN A 1 176 ? -5.186 16.031 -3.028 1.00 95.69 176 ASN A CA 1
ATOM 1318 C C . ASN A 1 176 ? -5.069 14.757 -3.878 1.00 95.69 176 ASN A C 1
ATOM 1320 O O . ASN A 1 176 ? -5.884 14.520 -4.767 1.00 95.69 176 ASN A O 1
ATOM 1324 N N . TRP A 1 177 ? -4.081 13.914 -3.567 1.00 96.50 177 TRP A N 1
ATOM 1325 C CA . TRP A 1 177 ? -3.787 12.692 -4.318 1.00 96.50 177 TRP A CA 1
ATOM 1326 C C . TRP A 1 177 ? -4.602 11.506 -3.809 1.00 96.50 177 TRP A C 1
ATOM 1328 O O . TRP A 1 177 ? -5.065 10.675 -4.587 1.00 96.50 177 TRP A O 1
ATOM 1338 N N . ILE A 1 178 ? -4.798 11.416 -2.496 1.00 97.62 178 ILE A N 1
ATOM 1339 C CA . ILE A 1 178 ? -5.517 10.330 -1.837 1.00 97.62 178 ILE A CA 1
ATOM 1340 C C . ILE A 1 178 ? -6.646 10.921 -1.001 1.00 97.62 178 ILE A C 1
ATOM 1342 O O . ILE A 1 178 ? -6.404 11.687 -0.074 1.00 97.62 178 ILE A O 1
ATOM 1346 N N . GLN A 1 179 ? -7.882 10.540 -1.316 1.00 96.75 179 GLN A N 1
ATOM 1347 C CA . GLN A 1 179 ? -9.063 11.001 -0.586 1.00 96.75 179 GLN A CA 1
ATOM 1348 C C . GLN A 1 179 ? -9.137 10.359 0.807 1.00 96.75 179 GLN A C 1
ATOM 1350 O O . GLN A 1 179 ? -8.927 9.148 0.951 1.00 96.75 179 GLN A O 1
ATOM 1355 N N . GLU A 1 180 ? -9.456 11.162 1.823 1.00 96.44 180 GLU A N 1
ATOM 1356 C CA . GLU A 1 180 ? -9.513 10.728 3.225 1.00 96.44 180 GLU A CA 1
ATOM 1357 C C . GLU A 1 180 ? -10.533 9.605 3.434 1.00 96.44 180 GLU A C 1
ATOM 1359 O O . GLU A 1 180 ? -10.270 8.636 4.149 1.00 96.44 180 GLU A O 1
ATOM 1364 N N . GLU A 1 181 ? -11.683 9.674 2.764 1.00 96.19 181 GLU A N 1
ATOM 1365 C CA . GLU A 1 181 ? -12.731 8.661 2.874 1.00 96.19 181 GLU A CA 1
ATOM 1366 C C . GLU A 1 181 ? -12.229 7.298 2.385 1.00 96.19 181 GLU A C 1
ATOM 1368 O O . GLU A 1 181 ? -12.486 6.272 3.015 1.00 96.19 181 GLU A O 1
ATOM 1373 N N . GLY A 1 182 ? -11.422 7.290 1.319 1.00 96.56 182 GLY A N 1
ATOM 1374 C CA . GLY A 1 182 ? -10.790 6.082 0.798 1.00 96.56 182 GLY A CA 1
ATOM 1375 C C . GLY A 1 182 ? -9.832 5.468 1.814 1.00 96.56 182 GLY A C 1
ATOM 1376 O O . GLY A 1 182 ? -9.830 4.248 2.003 1.00 96.56 182 GLY A O 1
ATOM 1377 N N . LEU A 1 183 ? -9.075 6.304 2.534 1.00 97.44 183 LEU A N 1
ATOM 1378 C CA . LEU A 1 183 ? -8.244 5.832 3.635 1.00 97.44 183 LEU A CA 1
ATOM 1379 C C . LEU A 1 183 ? -9.105 5.188 4.710 1.00 97.44 183 LEU A C 1
ATOM 1381 O O . LEU A 1 183 ? -8.778 4.077 5.105 1.00 97.44 183 LEU A O 1
ATOM 1385 N N . TRP A 1 184 ? -10.204 5.806 5.152 1.00 96.94 184 TRP A N 1
ATOM 1386 C CA . TRP A 1 184 ? -11.095 5.300 6.213 1.00 96.94 184 TRP A CA 1
ATOM 1387 C C . TRP A 1 184 ? -11.991 4.116 5.815 1.00 96.94 184 TRP A C 1
ATOM 1389 O O . TRP A 1 184 ? -12.441 3.363 6.679 1.00 96.94 184 TRP A O 1
ATOM 1399 N N . ASP A 1 185 ? -12.154 3.853 4.523 1.00 97.00 185 ASP A N 1
ATOM 1400 C CA . ASP A 1 185 ? -12.888 2.693 4.013 1.00 97.00 185 ASP A CA 1
ATOM 1401 C C . ASP A 1 185 ? -12.131 1.363 4.146 1.00 97.00 185 AS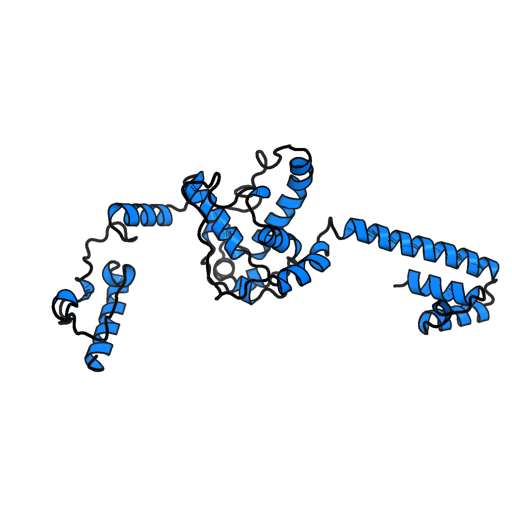P A C 1
ATOM 1403 O O . ASP A 1 185 ? -12.741 0.289 4.113 1.00 97.00 185 ASP A O 1
ATOM 1407 N N . CYS A 1 186 ? -10.807 1.403 4.322 1.00 96.12 186 CYS A N 1
ATOM 1408 C CA . CYS A 1 186 ? -9.990 0.203 4.485 1.00 96.12 186 CYS A CA 1
ATOM 1409 C C . CYS A 1 186 ? -10.313 -0.540 5.796 1.00 96.12 186 CYS A C 1
ATOM 1411 O O . CYS A 1 186 ? -10.085 -0.053 6.901 1.00 96.12 186 CYS A O 1
ATOM 1413 N N . VAL A 1 187 ? -10.788 -1.777 5.696 1.00 93.94 187 VAL A N 1
ATOM 1414 C CA . VAL A 1 187 ? -11.084 -2.624 6.869 1.00 93.94 187 VAL A CA 1
ATOM 1415 C C . VAL A 1 187 ? -9.909 -3.514 7.287 1.00 93.94 187 VAL A C 1
ATOM 1417 O O . VAL A 1 187 ? -10.107 -4.482 8.012 1.00 93.94 187 VAL A O 1
ATOM 1420 N N . THR A 1 188 ? -8.707 -3.243 6.760 1.00 94.69 188 THR A N 1
ATOM 1421 C CA . THR A 1 188 ? -7.450 -3.950 7.082 1.00 94.69 188 THR A CA 1
ATOM 1422 C C . THR A 1 188 ? -7.543 -5.483 6.999 1.00 94.69 188 THR A C 1
ATOM 1424 O O . THR A 1 188 ? -6.846 -6.196 7.710 1.00 94.69 188 THR A O 1
ATOM 1427 N N . CYS A 1 189 ? -8.396 -6.015 6.112 1.00 94.25 189 CYS A N 1
ATOM 1428 C CA . CYS A 1 189 ? -8.635 -7.462 5.992 1.00 94.25 189 CYS A CA 1
ATOM 1429 C C . CYS A 1 189 ? -7.480 -8.245 5.343 1.00 94.25 189 CYS A C 1
ATOM 1431 O O . CYS A 1 189 ? -7.464 -9.471 5.397 1.00 94.25 189 CYS A O 1
ATOM 1433 N N . GLY A 1 190 ? -6.542 -7.562 4.677 1.00 93.88 190 GLY A N 1
ATOM 1434 C CA . GLY A 1 190 ? -5.366 -8.196 4.074 1.00 93.88 190 GLY A CA 1
ATOM 1435 C C . GLY A 1 190 ? -5.583 -8.880 2.720 1.00 93.88 190 GLY A C 1
ATOM 1436 O O . GLY A 1 190 ? -4.599 -9.353 2.154 1.00 93.88 190 GLY A O 1
ATOM 1437 N N . ALA A 1 191 ? -6.807 -8.923 2.177 1.00 95.12 191 ALA A N 1
ATOM 1438 C CA . ALA A 1 191 ? -7.108 -9.586 0.898 1.00 95.12 191 ALA A CA 1
ATOM 1439 C C . ALA A 1 191 ? -6.288 -9.016 -0.274 1.00 95.12 191 ALA A C 1
ATOM 1441 O O . ALA A 1 191 ? -5.659 -9.755 -1.024 1.00 95.12 191 ALA A O 1
ATOM 1442 N N . CYS A 1 192 ? -6.207 -7.689 -0.372 1.00 95.88 192 CYS A N 1
ATOM 1443 C CA . CYS A 1 192 ? -5.424 -6.988 -1.389 1.00 95.88 192 CYS A CA 1
ATOM 1444 C C . CYS A 1 192 ? -3.924 -7.327 -1.358 1.00 95.88 192 CYS A C 1
ATOM 1446 O O . CYS A 1 192 ? -3.296 -7.433 -2.410 1.00 95.88 192 CYS A O 1
ATOM 1448 N N . VAL A 1 193 ? -3.360 -7.513 -0.162 1.00 94.81 193 VAL A N 1
ATOM 1449 C CA . VAL A 1 193 ? -1.957 -7.905 0.039 1.00 94.81 193 VAL A CA 1
ATOM 1450 C C . VAL A 1 193 ? -1.756 -9.397 -0.254 1.00 94.81 193 VAL A C 1
ATOM 1452 O O . VAL A 1 193 ? -0.685 -9.780 -0.713 1.00 94.81 193 VAL A O 1
ATOM 1455 N N . GLN A 1 194 ? -2.772 -10.255 -0.054 1.00 94.00 194 GLN A N 1
ATOM 1456 C CA . GLN A 1 194 ? -2.698 -11.666 -0.482 1.00 94.00 194 GLN A CA 1
ATOM 1457 C C . GLN A 1 194 ? -2.535 -11.791 -1.993 1.00 94.00 194 GLN A C 1
ATOM 1459 O O . GLN A 1 194 ? -1.709 -12.566 -2.461 1.00 94.00 194 GLN A O 1
ATOM 1464 N N . GLU A 1 195 ? -3.346 -11.041 -2.733 1.00 95.44 195 GLU A N 1
ATOM 1465 C CA . GLU A 1 195 ? -3.479 -11.183 -4.183 1.00 95.44 195 GLU A CA 1
ATOM 1466 C C . GLU A 1 195 ? -2.393 -10.447 -4.969 1.00 95.44 195 GLU A C 1
ATOM 1468 O O . GLU A 1 195 ? -2.337 -10.540 -6.197 1.00 95.44 195 GLU A O 1
ATOM 1473 N N . CYS A 1 196 ? -1.534 -9.683 -4.289 1.00 95.75 196 CYS A N 1
ATOM 1474 C CA . CYS A 1 196 ? -0.495 -8.920 -4.953 1.00 95.75 196 CYS A CA 1
ATOM 1475 C C . CYS A 1 196 ? 0.601 -9.854 -5.505 1.00 95.75 196 CYS A C 1
ATOM 1477 O O . CYS A 1 196 ? 1.338 -10.456 -4.723 1.00 95.75 196 CYS A O 1
ATOM 1479 N N . PRO A 1 197 ? 0.804 -9.927 -6.837 1.00 95.62 197 PRO A N 1
ATOM 1480 C CA . PRO A 1 197 ? 1.820 -10.805 -7.421 1.00 95.62 197 PRO A CA 1
ATOM 1481 C C . PRO A 1 197 ? 3.256 -10.313 -7.182 1.00 95.62 197 PRO A C 1
ATOM 1483 O O . PRO A 1 197 ? 4.204 -11.051 -7.429 1.00 95.62 197 PRO A O 1
ATOM 1486 N N . VAL A 1 198 ? 3.416 -9.064 -6.735 1.00 95.69 198 VAL A N 1
ATOM 1487 C CA . VAL A 1 198 ? 4.709 -8.378 -6.596 1.00 95.69 198 VAL A CA 1
ATOM 1488 C C . VAL A 1 198 ? 5.017 -7.948 -5.157 1.00 95.69 198 VAL A C 1
ATOM 1490 O O . VAL A 1 198 ? 6.007 -7.266 -4.937 1.00 95.69 198 VAL A O 1
ATOM 1493 N N . GLY A 1 199 ? 4.206 -8.363 -4.175 1.00 94.31 199 GLY A N 1
ATOM 1494 C CA . GLY A 1 199 ? 4.523 -8.181 -2.750 1.00 94.31 199 GLY A CA 1
ATOM 1495 C C . GLY A 1 199 ? 4.356 -6.762 -2.187 1.00 94.31 199 GLY A C 1
ATOM 1496 O O . GLY A 1 199 ? 5.033 -6.420 -1.224 1.00 94.31 199 GLY A O 1
ATOM 1497 N N . VAL A 1 200 ? 3.462 -5.950 -2.759 1.00 96.00 200 VAL A N 1
ATOM 1498 C CA . VAL A 1 200 ? 3.144 -4.594 -2.267 1.00 96.00 200 VAL A CA 1
ATOM 1499 C C . VAL A 1 200 ? 2.290 -4.652 -0.991 1.00 96.00 200 VAL A C 1
ATOM 1501 O O . VAL A 1 200 ? 1.208 -5.247 -0.992 1.00 96.00 200 VAL A O 1
ATOM 1504 N N . GLU A 1 201 ? 2.718 -3.947 0.058 1.00 94.19 201 GLU A N 1
ATOM 1505 C CA . GLU A 1 201 ? 2.179 -3.991 1.429 1.00 94.19 201 GLU A CA 1
ATOM 1506 C C . GLU A 1 201 ? 1.552 -2.649 1.848 1.00 94.19 201 GLU A C 1
ATOM 1508 O O . GLU A 1 201 ? 1.810 -2.071 2.896 1.00 94.19 201 GLU A O 1
ATOM 1513 N N . HIS A 1 202 ? 0.652 -2.141 1.014 1.00 94.56 202 HIS A N 1
ATOM 1514 C CA . HIS A 1 202 ? 0.064 -0.802 1.144 1.00 94.56 202 HIS A CA 1
ATOM 1515 C C . HIS A 1 202 ? -0.896 -0.599 2.329 1.00 94.56 202 HIS A C 1
ATOM 1517 O O . HIS A 1 202 ? -1.357 0.521 2.550 1.00 94.56 202 HIS A O 1
ATOM 1523 N N . ILE A 1 203 ? -1.235 -1.652 3.083 1.00 95.06 203 ILE A N 1
ATOM 1524 C CA . ILE A 1 203 ? -2.054 -1.502 4.296 1.00 95.06 203 ILE A CA 1
ATOM 1525 C C . ILE A 1 203 ? -1.300 -0.674 5.335 1.00 95.06 203 ILE A C 1
ATOM 1527 O O . ILE A 1 203 ? -1.915 0.195 5.948 1.00 95.06 203 ILE A O 1
ATOM 1531 N N . ASP A 1 204 ? 0.011 -0.872 5.467 1.00 93.00 204 ASP A N 1
ATOM 1532 C CA . ASP A 1 204 ? 0.825 -0.133 6.432 1.00 93.00 204 ASP A CA 1
ATOM 1533 C C . ASP A 1 204 ? 0.849 1.355 6.085 1.00 93.00 204 ASP A C 1
ATOM 1535 O O . ASP A 1 204 ? 0.598 2.193 6.943 1.00 93.00 204 ASP A O 1
ATOM 1539 N N . SER A 1 205 ? 1.002 1.697 4.801 1.00 95.38 205 SER A N 1
ATOM 1540 C CA . SER A 1 205 ? 0.909 3.086 4.335 1.00 95.38 205 SER A CA 1
ATOM 1541 C C . SER A 1 205 ? -0.457 3.717 4.621 1.00 95.38 205 SER A C 1
ATOM 1543 O O . SER A 1 205 ? -0.526 4.872 5.029 1.00 95.38 205 SER A O 1
ATOM 1545 N N . ILE A 1 206 ? -1.556 2.970 4.446 1.00 96.69 206 ILE A N 1
ATOM 1546 C CA . ILE A 1 206 ? -2.904 3.448 4.801 1.00 96.69 206 ILE A CA 1
ATOM 1547 C C . ILE A 1 206 ? -3.018 3.690 6.309 1.00 96.69 206 ILE A C 1
ATOM 1549 O O . ILE A 1 206 ? -3.608 4.686 6.728 1.00 96.69 206 ILE A O 1
ATOM 1553 N N . VAL A 1 207 ? -2.483 2.786 7.130 1.00 95.25 207 VAL A N 1
ATOM 1554 C CA . VAL A 1 207 ? -2.527 2.902 8.592 1.00 95.25 207 VAL A CA 1
ATOM 1555 C C . VAL A 1 207 ? -1.668 4.065 9.080 1.00 95.25 207 VAL A C 1
ATOM 1557 O O . VAL A 1 207 ? -2.125 4.804 9.948 1.00 95.25 207 VAL A O 1
ATOM 1560 N N . ASP A 1 208 ? -0.498 4.296 8.489 1.00 95.19 208 ASP A N 1
ATOM 1561 C CA . ASP A 1 208 ? 0.346 5.449 8.807 1.00 95.19 208 ASP A CA 1
ATOM 1562 C C . ASP A 1 208 ? -0.304 6.773 8.399 1.00 95.19 208 ASP A C 1
ATOM 1564 O O . ASP A 1 208 ? -0.288 7.723 9.181 1.00 95.19 208 ASP A O 1
ATOM 1568 N N . MET A 1 209 ? -0.970 6.830 7.243 1.00 97.06 209 MET A N 1
ATOM 1569 C CA . MET A 1 209 ? -1.756 8.010 6.862 1.00 97.06 209 MET A CA 1
ATOM 1570 C C . MET A 1 209 ? -2.928 8.258 7.818 1.00 97.06 209 MET A C 1
ATOM 1572 O O . MET A 1 209 ? -3.171 9.392 8.225 1.00 97.06 209 MET A O 1
ATOM 1576 N N . ARG A 1 210 ? -3.635 7.205 8.254 1.00 96.38 210 ARG A N 1
ATOM 1577 C CA . ARG A 1 210 ? -4.676 7.328 9.292 1.00 96.38 210 ARG A CA 1
ATOM 1578 C C . ARG A 1 210 ? -4.117 7.800 10.623 1.00 96.38 210 ARG A C 1
ATOM 1580 O O . ARG A 1 210 ? -4.747 8.615 11.287 1.00 96.38 210 ARG A O 1
ATOM 1587 N N . ARG A 1 211 ? -2.956 7.283 11.016 1.00 94.50 211 ARG A N 1
ATOM 1588 C CA . ARG A 1 211 ? -2.266 7.670 12.244 1.00 94.50 211 ARG A CA 1
ATOM 1589 C C . ARG A 1 211 ? -1.924 9.153 12.223 1.00 94.50 211 ARG A C 1
ATOM 1591 O O . ARG A 1 211 ? -2.232 9.824 13.198 1.00 94.50 211 ARG A O 1
ATOM 1598 N N . PHE A 1 212 ? -1.413 9.656 11.104 1.00 95.62 212 PHE A N 1
ATOM 1599 C CA . PHE A 1 212 ? -1.162 11.082 10.917 1.00 95.62 212 PHE A CA 1
ATOM 1600 C C . PHE A 1 212 ? -2.434 11.918 11.026 1.00 95.62 212 PHE A C 1
ATOM 1602 O O . PHE A 1 212 ? -2.493 12.844 11.830 1.00 95.62 212 PHE A O 1
ATOM 1609 N N . MET A 1 213 ? -3.494 11.548 10.301 1.00 96.94 213 MET A N 1
ATOM 1610 C CA . MET A 1 213 ? -4.772 12.264 10.393 1.00 96.94 213 MET A CA 1
ATOM 1611 C C . MET A 1 213 ? -5.290 12.326 11.839 1.00 96.94 213 MET A C 1
ATOM 1613 O O . MET A 1 213 ? -5.712 13.383 12.300 1.00 96.94 213 MET A O 1
ATOM 1617 N N . VAL A 1 214 ? -5.210 11.221 12.585 1.00 94.94 214 VAL A N 1
ATOM 1618 C CA . VAL A 1 214 ? -5.698 11.155 13.970 1.00 94.94 214 VAL A CA 1
ATOM 1619 C C . VAL A 1 214 ? -4.818 11.940 14.938 1.00 94.94 214 VAL A C 1
ATOM 1621 O O . VAL A 1 214 ? -5.343 12.714 15.734 1.00 94.94 214 VAL A O 1
ATOM 1624 N N . MET A 1 215 ? -3.507 11.711 14.902 1.00 92.75 215 MET A N 1
ATOM 1625 C CA . MET A 1 215 ? -2.576 12.163 15.939 1.00 92.75 215 MET A CA 1
ATOM 1626 C C . MET A 1 215 ? -2.068 13.588 15.700 1.00 92.75 215 MET A C 1
ATOM 1628 O O . MET A 1 215 ? -1.845 14.306 16.668 1.00 92.75 215 MET A O 1
ATOM 1632 N N . GLU A 1 216 ? -1.933 14.009 14.440 1.00 93.38 216 GLU A N 1
ATOM 1633 C CA . GLU A 1 216 ? -1.399 15.331 14.075 1.00 93.38 216 GLU A CA 1
ATOM 1634 C C . GLU A 1 216 ? -2.499 16.325 13.691 1.00 93.38 216 GLU A C 1
ATOM 1636 O O . GLU A 1 216 ? -2.397 17.518 13.968 1.00 93.38 216 GLU A O 1
ATOM 1641 N N . GLN A 1 217 ? -3.575 15.851 13.053 1.00 94.75 217 GLN A N 1
ATOM 1642 C CA . GLN A 1 217 ? -4.627 16.729 12.519 1.00 94.75 217 GLN A CA 1
ATOM 1643 C C . GLN A 1 217 ? -5.950 16.659 13.286 1.00 94.75 217 GLN A C 1
ATOM 1645 O O . GLN A 1 217 ? -6.845 17.463 13.023 1.00 94.75 217 GLN A O 1
ATOM 1650 N N . ALA A 1 218 ? -6.107 15.698 14.202 1.00 94.69 218 ALA A N 1
ATOM 1651 C CA . ALA A 1 218 ? -7.388 15.367 14.826 1.00 94.69 218 ALA A CA 1
ATOM 1652 C C . ALA A 1 218 ? -8.531 15.125 13.807 1.00 94.69 218 ALA A C 1
ATOM 1654 O O . ALA A 1 218 ? -9.705 15.328 14.125 1.00 94.69 218 ALA A O 1
ATOM 1655 N N . SER A 1 219 ? -8.197 14.665 12.594 1.00 95.56 219 SER A N 1
ATOM 1656 C CA . SER A 1 219 ? -9.144 14.324 11.528 1.00 95.56 219 SER A CA 1
ATOM 1657 C C . SER A 1 219 ? -9.467 12.831 11.541 1.00 95.56 219 SER A C 1
ATOM 1659 O O . SER A 1 219 ? -8.587 11.973 11.447 1.00 95.56 219 SER A O 1
ATOM 1661 N N . MET A 1 220 ? -10.752 12.506 11.675 1.00 95.75 220 MET A N 1
ATOM 1662 C CA . MET A 1 220 ? -11.277 11.141 11.610 1.00 95.75 220 MET A CA 1
ATOM 1663 C C . MET A 1 220 ? -12.809 11.153 11.488 1.00 95.75 220 MET A C 1
ATOM 1665 O O . MET A 1 220 ? -13.449 12.133 11.877 1.00 95.75 220 MET A O 1
ATOM 1669 N N . PRO A 1 221 ? -13.437 10.052 11.038 1.00 95.94 221 PRO A N 1
ATOM 1670 C CA . PRO A 1 221 ? -14.886 9.915 11.056 1.00 95.94 221 PRO A CA 1
ATOM 1671 C C . PRO A 1 221 ? -15.461 10.042 12.470 1.00 95.94 221 PRO A C 1
ATOM 1673 O O . PRO A 1 221 ? -14.893 9.524 13.435 1.00 95.94 221 PRO A O 1
ATOM 1676 N N . GLU A 1 222 ? -16.650 10.636 12.589 1.00 94.75 222 GLU A N 1
ATOM 1677 C CA . GLU A 1 222 ? -17.326 10.861 13.877 1.00 94.75 222 GLU A CA 1
ATOM 1678 C C . GLU A 1 222 ? -17.499 9.562 14.688 1.00 94.75 222 GLU A C 1
ATOM 1680 O O . GLU A 1 222 ? -17.349 9.536 15.908 1.00 94.75 222 GLU A O 1
ATOM 1685 N N . THR A 1 223 ? -17.773 8.442 14.015 1.00 92.50 223 THR A N 1
ATOM 1686 C CA . THR A 1 223 ? -17.902 7.126 14.656 1.00 92.50 223 THR A CA 1
ATOM 1687 C C . THR A 1 223 ? -16.593 6.657 15.294 1.00 92.50 223 THR A C 1
ATOM 1689 O O . THR A 1 223 ? -16.623 6.105 16.395 1.00 92.50 223 THR A O 1
ATOM 1692 N N . ALA A 1 224 ? -15.452 6.915 14.649 1.00 93.62 224 ALA A N 1
ATOM 1693 C CA . ALA A 1 224 ? -14.131 6.612 15.188 1.00 93.62 224 ALA A CA 1
ATOM 1694 C C . ALA A 1 224 ? -13.791 7.539 16.363 1.00 93.62 224 ALA A C 1
ATOM 1696 O O . ALA A 1 224 ? -13.386 7.057 17.421 1.00 93.62 224 ALA A O 1
ATOM 1697 N N . GLN A 1 225 ? -14.056 8.843 16.228 1.00 94.56 225 GLN A N 1
ATOM 1698 C CA . GLN A 1 225 ? -13.859 9.817 17.305 1.00 94.56 225 GLN A CA 1
ATOM 1699 C C . GLN A 1 225 ? -14.671 9.449 18.556 1.00 94.56 225 GLN A C 1
ATOM 1701 O O . GLN A 1 225 ? -14.142 9.404 19.667 1.00 94.56 225 GLN A O 1
ATOM 1706 N N . ASN A 1 226 ? -15.951 9.113 18.377 1.00 94.19 226 ASN A N 1
ATOM 1707 C CA . ASN A 1 226 ? -16.835 8.679 19.456 1.00 94.19 226 ASN A CA 1
ATOM 1708 C C . ASN A 1 226 ? -16.324 7.418 20.166 1.00 94.19 226 ASN A C 1
ATOM 1710 O O . ASN A 1 226 ? -16.447 7.310 21.390 1.00 94.19 226 ASN A O 1
ATOM 1714 N N . ALA A 1 227 ? -15.753 6.473 19.415 1.00 93.94 227 ALA A N 1
ATOM 1715 C CA . ALA A 1 227 ? -15.159 5.268 19.979 1.00 93.94 227 ALA A CA 1
ATOM 1716 C C . ALA A 1 227 ? -13.892 5.579 20.790 1.00 93.94 227 ALA A C 1
ATOM 1718 O O . ALA A 1 227 ? -13.764 5.081 21.908 1.00 93.94 227 ALA A O 1
ATOM 1719 N N . LEU A 1 228 ? -12.993 6.425 20.273 1.00 93.94 228 LEU A N 1
ATOM 1720 C CA . LEU A 1 228 ? -11.763 6.837 20.962 1.00 93.94 228 LEU A CA 1
ATOM 1721 C C . LEU A 1 228 ? -12.064 7.573 22.274 1.00 93.94 228 LEU A C 1
ATOM 1723 O O . LEU A 1 228 ? -11.587 7.154 23.327 1.00 93.94 228 LEU A O 1
ATOM 1727 N N . LEU A 1 229 ? -12.945 8.579 22.242 1.00 93.81 229 LEU A N 1
ATOM 1728 C CA . LEU A 1 229 ? -13.373 9.311 23.443 1.00 93.81 229 LEU A CA 1
ATOM 1729 C C . LEU A 1 229 ? -14.021 8.386 24.477 1.00 93.81 229 LEU A C 1
ATOM 1731 O O . LEU A 1 229 ? -13.809 8.517 25.681 1.00 93.81 229 LEU A O 1
ATOM 1735 N N . SER A 1 230 ? -14.817 7.419 24.016 1.00 95.19 230 SER A N 1
ATOM 1736 C CA . SER A 1 230 ? -15.416 6.427 24.904 1.00 95.19 230 SER A CA 1
ATOM 1737 C C . SER A 1 230 ? -14.360 5.527 25.552 1.00 95.19 230 SER A C 1
ATOM 1739 O O . SER A 1 230 ? -14.500 5.182 26.726 1.00 95.19 230 SER A O 1
ATOM 1741 N N . MET A 1 231 ? -13.321 5.133 24.812 1.00 95.12 231 MET A N 1
ATOM 1742 C CA . MET A 1 231 ? -12.231 4.326 25.360 1.00 95.12 231 MET A CA 1
ATOM 1743 C C . MET A 1 231 ? -11.440 5.098 26.411 1.00 95.12 231 MET A C 1
ATOM 1745 O O . MET A 1 231 ? -11.175 4.536 27.468 1.00 95.12 231 MET A O 1
ATOM 1749 N N . GLU A 1 232 ? -11.152 6.375 26.175 1.00 93.81 232 GLU A N 1
ATOM 1750 C CA . GLU A 1 232 ? -10.470 7.239 27.143 1.00 93.81 232 GLU A CA 1
ATOM 1751 C C . GLU A 1 232 ? -11.296 7.427 28.426 1.00 93.81 232 GLU A C 1
ATOM 1753 O O . GLU A 1 232 ? -10.810 7.199 29.530 1.00 93.81 232 GLU A O 1
ATOM 1758 N N . GLN A 1 233 ? -12.576 7.784 28.295 1.00 94.44 233 GLN A N 1
ATOM 1759 C CA . GLN A 1 233 ? -13.411 8.135 29.449 1.00 94.44 233 GLN A CA 1
ATOM 1760 C C . GLN A 1 233 ? -13.943 6.919 30.216 1.00 94.44 233 GLN A C 1
ATOM 1762 O O . GLN A 1 233 ? -14.250 7.023 31.403 1.00 94.44 233 GLN A O 1
ATOM 1767 N N . ARG A 1 234 ? -14.144 5.782 29.535 1.00 93.25 234 ARG A N 1
ATOM 1768 C CA . ARG A 1 234 ? -14.884 4.628 30.083 1.00 93.25 234 ARG A CA 1
ATOM 1769 C C . ARG A 1 234 ? -14.182 3.283 29.902 1.00 93.25 234 ARG A C 1
ATOM 1771 O O . ARG A 1 234 ? -14.701 2.265 30.356 1.00 93.25 234 ARG A O 1
ATOM 1778 N N . GLY A 1 235 ? -13.028 3.236 29.236 1.00 94.19 235 GLY A N 1
ATOM 1779 C CA . GLY A 1 235 ? -12.266 2.001 29.025 1.00 94.19 235 GLY A CA 1
ATOM 1780 C C . GLY A 1 235 ? -12.897 1.020 28.027 1.00 94.19 235 GLY A C 1
ATOM 1781 O O . GLY A 1 235 ? -12.596 -0.175 28.064 1.00 94.19 235 GLY A O 1
ATOM 1782 N N . HIS A 1 236 ? -13.814 1.477 27.164 1.00 94.44 236 HIS A N 1
ATOM 1783 C CA . HIS A 1 236 ? -14.425 0.673 26.094 1.00 94.44 236 HIS A CA 1
ATOM 1784 C C . HIS A 1 236 ? -14.994 1.559 24.964 1.00 94.44 236 HIS A C 1
ATOM 1786 O O . HIS A 1 236 ? -15.323 2.712 25.220 1.00 94.44 236 HIS A O 1
ATOM 1792 N N . PRO A 1 237 ? -15.199 1.056 23.730 1.00 94.88 237 PRO A N 1
ATOM 1793 C CA . PRO A 1 237 ? -15.553 1.903 22.576 1.00 94.88 237 PRO A CA 1
ATOM 1794 C C . PRO A 1 237 ? -17.046 2.275 22.453 1.00 94.88 237 PRO A C 1
ATOM 1796 O O . PRO A 1 237 ? -17.411 3.171 21.700 1.00 94.88 237 PRO A O 1
ATOM 1799 N N . TRP A 1 238 ? -17.943 1.588 23.164 1.00 92.94 238 TRP A N 1
ATOM 1800 C CA . TRP A 1 238 ? -19.395 1.687 22.930 1.00 92.94 238 TRP A CA 1
ATOM 1801 C C . TRP A 1 238 ? -20.098 2.875 23.600 1.00 92.94 238 TRP A C 1
ATOM 1803 O O . TRP A 1 238 ? -20.713 2.699 24.658 1.00 92.94 238 TRP A O 1
ATOM 1813 N N . ARG A 1 239 ? -20.033 4.079 23.004 1.00 89.75 239 ARG A N 1
ATOM 1814 C CA . ARG A 1 239 ? -20.706 5.312 23.489 1.00 89.75 239 ARG A CA 1
ATOM 1815 C C . ARG A 1 239 ? -22.193 5.087 23.810 1.00 89.75 239 ARG A C 1
ATOM 1817 O O . ARG A 1 239 ? -22.909 4.462 23.041 1.00 89.75 239 ARG A O 1
ATOM 1824 N N . GLY A 1 240 ? -22.652 5.586 24.962 1.00 89.06 240 GLY A N 1
ATOM 1825 C CA . GLY A 1 240 ? -24.075 5.569 25.340 1.00 89.06 240 GLY A CA 1
ATOM 1826 C C . GLY A 1 240 ? -24.627 4.240 25.868 1.00 89.06 240 GLY A C 1
ATOM 1827 O O . GLY A 1 240 ? -25.775 4.211 26.297 1.00 89.06 240 GLY A O 1
ATOM 1828 N N . THR A 1 241 ? -23.838 3.160 25.891 1.00 92.81 241 THR A N 1
ATOM 1829 C CA . THR A 1 241 ? -24.282 1.908 26.524 1.00 92.81 241 THR A CA 1
ATOM 1830 C C . THR A 1 241 ? -24.582 2.108 28.013 1.00 92.81 241 THR A C 1
ATOM 1832 O O . THR A 1 241 ? -23.805 2.752 28.725 1.00 92.81 241 THR A O 1
ATOM 1835 N N . THR A 1 242 ? -25.711 1.557 28.460 1.00 94.06 242 THR A N 1
ATOM 1836 C CA . THR A 1 242 ? -26.101 1.439 29.873 1.00 94.06 242 THR A CA 1
ATOM 1837 C C . THR A 1 242 ? -25.837 0.039 30.418 1.00 94.06 242 THR A C 1
ATOM 1839 O O . THR A 1 242 ? -26.097 -0.204 31.593 1.00 94.06 242 THR A O 1
ATOM 1842 N N . TYR A 1 243 ? -25.363 -0.876 29.567 1.00 95.31 243 TYR A N 1
ATOM 1843 C CA . TYR A 1 243 ? -25.102 -2.250 29.958 1.00 95.31 243 TYR A CA 1
ATOM 1844 C C . TYR A 1 243 ? -23.802 -2.350 30.749 1.00 95.31 243 TYR A C 1
ATOM 1846 O O . TYR A 1 243 ? -22.808 -1.687 30.437 1.00 95.31 243 TYR A O 1
ATOM 1854 N N . THR A 1 244 ? -23.791 -3.213 31.755 1.00 93.56 244 THR A N 1
ATOM 1855 C CA . THR A 1 244 ? -22.584 -3.590 32.485 1.00 93.56 244 THR A CA 1
ATOM 1856 C C . THR A 1 244 ? -21.878 -4.763 31.806 1.00 93.56 244 THR A C 1
ATOM 1858 O O . THR A 1 244 ? -22.402 -5.413 30.899 1.00 93.56 244 THR A O 1
ATOM 1861 N N . ARG A 1 245 ? -20.665 -5.088 32.269 1.00 92.31 245 ARG A N 1
ATOM 1862 C CA . ARG A 1 245 ? -19.913 -6.242 31.749 1.00 92.31 245 ARG A CA 1
ATOM 1863 C C . ARG A 1 245 ? -20.564 -7.598 32.064 1.00 92.31 245 ARG A C 1
ATOM 1865 O O . ARG A 1 245 ? -20.137 -8.601 31.494 1.00 92.31 245 ARG A O 1
ATOM 1872 N N . THR A 1 246 ? -21.567 -7.635 32.942 1.00 92.88 246 THR A N 1
ATOM 1873 C CA . THR A 1 246 ? -22.214 -8.862 33.428 1.00 92.88 246 THR A CA 1
ATOM 1874 C C . THR A 1 246 ? -23.679 -9.003 33.029 1.00 92.88 246 THR A C 1
ATOM 1876 O O . THR A 1 246 ? -24.197 -10.109 33.133 1.00 92.88 246 THR A O 1
ATOM 1879 N N . ASP A 1 247 ? -24.335 -7.957 32.516 1.00 94.69 247 ASP A N 1
ATOM 1880 C CA . ASP A 1 247 ? -25.771 -8.006 32.170 1.00 94.69 247 ASP A CA 1
ATOM 1881 C C . ASP A 1 247 ? -26.087 -9.127 31.171 1.00 94.69 247 ASP A C 1
ATOM 1883 O O . ASP A 1 247 ? -27.087 -9.835 31.282 1.00 94.69 247 ASP A O 1
ATOM 1887 N N . TRP A 1 248 ? -25.181 -9.369 30.217 1.00 95.12 248 TRP A N 1
ATOM 1888 C CA . TRP A 1 248 ? -25.328 -10.455 29.248 1.00 95.12 248 TRP A CA 1
ATOM 1889 C C . TRP A 1 248 ? -25.432 -11.837 29.915 1.00 95.12 248 TRP A C 1
ATOM 1891 O O . TRP A 1 248 ? -25.984 -12.746 29.301 1.00 95.12 248 TRP A O 1
ATOM 1901 N N . ALA A 1 249 ? -24.924 -12.024 31.137 1.00 93.88 249 ALA A N 1
ATOM 1902 C CA . ALA A 1 249 ? -24.913 -13.296 31.859 1.00 93.88 249 ALA A CA 1
ATOM 1903 C C . ALA A 1 249 ? -26.174 -13.526 32.715 1.00 93.88 249 ALA A C 1
ATOM 1905 O O . ALA A 1 249 ? -26.359 -14.620 33.256 1.00 93.88 249 ALA A O 1
ATOM 1906 N N . GLU A 1 250 ? -27.065 -12.537 32.831 1.00 93.19 250 GLU A N 1
ATOM 1907 C CA . GLU A 1 250 ? -28.268 -12.645 33.657 1.00 93.19 250 GLU A CA 1
ATOM 1908 C C . GLU A 1 250 ? -29.149 -13.836 33.250 1.00 93.19 250 GLU A C 1
ATOM 1910 O O . GLU A 1 250 ? -29.406 -14.100 32.067 1.00 93.19 250 GLU A O 1
ATOM 1915 N N . GLY A 1 251 ? -29.602 -14.594 34.249 1.00 92.31 251 GLY A N 1
ATOM 1916 C CA . GLY A 1 251 ? -30.413 -15.797 34.050 1.00 92.31 251 GLY A CA 1
ATOM 1917 C C . GLY A 1 251 ? -29.663 -16.992 33.449 1.00 92.31 251 GLY A C 1
ATOM 1918 O O . GLY A 1 251 ? -30.284 -18.025 33.216 1.00 92.31 251 GLY A O 1
ATOM 1919 N N . LEU A 1 252 ? -28.351 -16.884 33.204 1.00 91.81 252 LEU A N 1
ATOM 1920 C CA . LEU A 1 252 ? -27.532 -17.992 32.713 1.00 91.81 252 LEU A CA 1
ATOM 1921 C C . LEU A 1 252 ? -26.719 -18.682 33.805 1.00 91.81 252 LEU A C 1
ATOM 1923 O O . LEU A 1 252 ? -26.101 -19.687 33.484 1.00 91.81 252 LEU A O 1
ATOM 1927 N N . ASP A 1 253 ? -26.731 -18.206 35.057 1.00 89.44 253 ASP A N 1
ATOM 1928 C CA . ASP A 1 253 ? -26.015 -18.812 36.198 1.00 89.44 253 ASP A CA 1
ATOM 1929 C C . ASP A 1 253 ? -24.523 -19.066 35.877 1.00 89.44 253 ASP A C 1
ATOM 1931 O O . ASP A 1 253 ? -24.015 -20.188 35.932 1.00 89.44 253 ASP A O 1
ATOM 1935 N N . ILE A 1 254 ? -23.849 -18.025 35.380 1.00 91.12 254 ILE A N 1
ATOM 1936 C CA . ILE A 1 254 ? -22.434 -18.071 34.994 1.00 91.12 254 ILE A CA 1
ATOM 1937 C C . ILE A 1 254 ? -21.572 -17.855 36.235 1.00 91.12 254 ILE A C 1
ATOM 1939 O O . ILE A 1 254 ? -21.748 -16.872 36.951 1.00 91.12 254 ILE A O 1
ATOM 1943 N N . LYS A 1 255 ? -20.617 -18.759 36.463 1.00 89.88 255 LYS A N 1
ATOM 1944 C CA . LYS A 1 255 ? -19.618 -18.633 37.529 1.00 89.88 255 LYS A CA 1
ATOM 1945 C C . LYS A 1 255 ? -18.650 -17.494 37.211 1.00 89.88 255 LYS A C 1
ATOM 1947 O O . LYS A 1 255 ? -18.193 -17.376 36.074 1.00 89.88 255 LYS A O 1
ATOM 1952 N N . ILE A 1 256 ? -18.321 -16.676 38.207 1.00 90.81 256 ILE A N 1
ATOM 1953 C CA . ILE A 1 256 ? -17.405 -15.541 38.052 1.00 90.81 256 ILE A CA 1
ATOM 1954 C C . ILE A 1 256 ? -16.008 -15.962 38.517 1.00 90.81 256 ILE A C 1
ATOM 1956 O O . ILE A 1 256 ? -15.858 -16.593 39.559 1.00 90.81 256 ILE A O 1
ATOM 1960 N N . LEU A 1 257 ? -14.976 -15.590 37.753 1.00 91.44 257 LEU A N 1
ATOM 1961 C CA . LEU A 1 257 ? -13.581 -15.957 38.033 1.00 91.44 257 LEU A CA 1
ATOM 1962 C C . LEU A 1 257 ? -13.111 -15.540 39.434 1.00 91.44 257 LEU A C 1
ATOM 1964 O O . LEU A 1 257 ? -12.335 -16.258 40.049 1.00 91.44 257 LEU A O 1
ATOM 1968 N N . ALA A 1 258 ? -13.578 -14.392 39.933 1.00 90.56 258 ALA A N 1
ATOM 1969 C CA . ALA A 1 258 ? -13.198 -13.879 41.249 1.00 90.56 258 ALA A CA 1
ATOM 1970 C C . ALA A 1 258 ? -13.523 -14.860 42.390 1.00 90.56 258 ALA A C 1
ATOM 1972 O O . ALA A 1 258 ? -12.762 -14.939 43.351 1.00 90.56 258 ALA A O 1
ATOM 1973 N N . ASP A 1 259 ? -14.605 -15.630 42.250 1.00 92.75 259 ASP A N 1
ATOM 1974 C CA . ASP A 1 259 ? -15.051 -16.611 43.245 1.00 92.75 259 ASP A CA 1
ATOM 1975 C C . ASP A 1 259 ? -14.486 -18.018 42.981 1.00 92.75 259 ASP A C 1
ATOM 1977 O O . ASP A 1 259 ? -14.525 -18.879 43.858 1.00 92.75 259 ASP A O 1
ATOM 1981 N N . HIS A 1 260 ? -13.957 -18.245 41.775 1.00 91.62 260 HIS A N 1
ATOM 1982 C CA . HIS A 1 260 ? -13.455 -19.533 41.292 1.00 91.62 260 HIS A CA 1
ATOM 1983 C C . HIS A 1 260 ? -12.082 -19.388 40.610 1.00 91.62 260 HIS A C 1
ATOM 1985 O O . HIS A 1 260 ? -11.950 -19.696 39.415 1.00 91.62 260 HIS A O 1
ATOM 1991 N N . PRO A 1 261 ? -11.051 -18.891 41.320 1.00 92.50 261 PRO A N 1
ATOM 1992 C CA . PRO A 1 261 ? -9.730 -18.634 40.744 1.00 92.50 261 PRO A CA 1
ATOM 1993 C C . PRO A 1 261 ? -9.022 -19.903 40.244 1.00 92.50 261 PRO A C 1
ATOM 1995 O O . PRO A 1 261 ? -8.097 -19.813 39.444 1.00 92.50 261 PRO A O 1
ATOM 1998 N N . GLU A 1 262 ? -9.452 -21.081 40.695 1.00 92.88 262 GLU A N 1
ATOM 1999 C CA . GLU A 1 262 ? -8.959 -22.396 40.280 1.00 92.88 262 GLU A CA 1
ATOM 2000 C C . GLU A 1 262 ? -9.451 -22.851 38.894 1.00 92.88 262 GLU A C 1
ATOM 2002 O O . GLU A 1 262 ? -9.077 -23.929 38.432 1.00 92.88 262 GLU A O 1
ATOM 2007 N N . THR A 1 263 ? -10.309 -22.065 38.240 1.00 90.81 263 THR A N 1
ATOM 2008 C CA . THR A 1 263 ? -10.908 -22.419 36.949 1.00 90.81 263 THR A CA 1
ATOM 2009 C C . THR A 1 263 ? -9.854 -22.500 35.840 1.00 90.81 263 THR A C 1
ATOM 2011 O O . THR A 1 263 ? -9.098 -21.559 35.615 1.00 90.81 263 THR A O 1
ATOM 2014 N N . GLU A 1 264 ? -9.852 -23.601 35.085 1.00 91.00 264 GLU A N 1
ATOM 2015 C CA . GLU A 1 264 ? -8.921 -23.822 33.967 1.00 91.00 264 GLU A CA 1
ATOM 2016 C C . GLU A 1 264 ? -9.286 -23.006 32.712 1.00 91.00 264 GLU A C 1
ATOM 2018 O O . GLU A 1 264 ? -8.409 -22.587 31.957 1.00 91.00 264 GLU A O 1
ATOM 2023 N N . ILE A 1 265 ? -10.582 -22.766 32.480 1.00 90.56 265 ILE A N 1
ATOM 2024 C CA . ILE A 1 265 ? -11.096 -22.136 31.257 1.00 90.56 265 ILE A CA 1
ATOM 2025 C C . ILE A 1 265 ? -11.921 -20.892 31.595 1.00 90.56 265 ILE A C 1
ATOM 2027 O O . ILE A 1 265 ? -12.958 -20.968 32.250 1.00 90.56 265 ILE A O 1
ATOM 2031 N N . LEU A 1 266 ? -11.500 -19.740 31.069 1.00 92.12 266 LEU A N 1
ATOM 2032 C CA . LEU A 1 266 ? -12.229 -18.478 31.173 1.00 92.12 266 LEU A CA 1
ATOM 2033 C C . LEU A 1 266 ? -12.854 -18.105 29.828 1.00 92.12 266 LEU A C 1
ATOM 2035 O O . LEU A 1 266 ? -12.148 -17.864 28.848 1.00 92.12 266 LEU A O 1
ATOM 2039 N N . PHE A 1 267 ? -14.179 -17.960 29.793 1.00 93.19 267 PHE A N 1
ATOM 2040 C CA . PHE A 1 267 ? -14.843 -17.348 28.646 1.00 93.19 267 PHE A CA 1
ATOM 2041 C C . PHE A 1 267 ? -14.798 -15.815 28.745 1.00 93.19 267 PHE A C 1
ATOM 2043 O O . PHE A 1 267 ? -15.592 -15.190 29.447 1.00 93.19 267 PHE A O 1
ATOM 2050 N N . TRP A 1 268 ? -13.856 -15.200 28.028 1.00 93.38 268 TRP A N 1
ATOM 2051 C CA . TRP A 1 268 ? -13.711 -13.745 27.956 1.00 93.38 268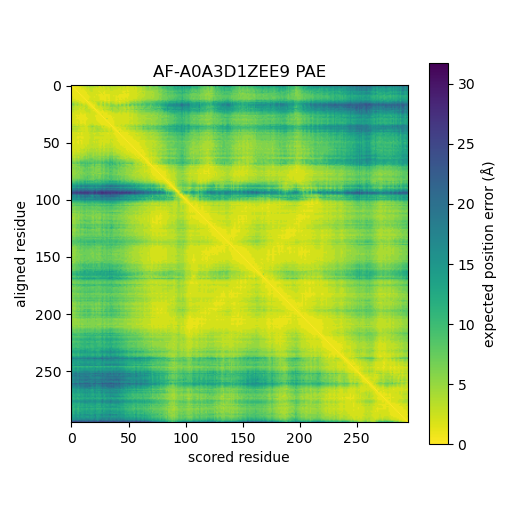 TRP A CA 1
ATOM 2052 C C . TRP A 1 268 ? -14.615 -13.134 26.870 1.00 93.38 268 TRP A C 1
ATOM 2054 O O . TRP A 1 268 ? -14.380 -13.312 25.677 1.00 93.38 268 TRP A O 1
ATOM 2064 N N . VAL A 1 269 ? -15.637 -12.374 27.276 1.00 93.06 269 VAL A N 1
ATOM 2065 C CA . VAL A 1 269 ? -16.711 -11.885 26.379 1.00 93.06 269 VAL A CA 1
ATOM 2066 C C . VAL A 1 269 ? -16.363 -10.608 25.594 1.00 93.06 269 VAL A C 1
ATOM 2068 O O . VAL A 1 269 ? -16.996 -10.294 24.584 1.00 93.06 269 VAL A O 1
ATOM 2071 N N . GLY A 1 270 ? -15.316 -9.885 26.002 1.00 94.50 270 GLY A N 1
ATOM 2072 C CA . GLY A 1 270 ? -14.890 -8.642 25.351 1.00 94.50 270 GLY A CA 1
ATOM 2073 C C . GLY A 1 270 ? -15.936 -7.516 25.404 1.00 94.50 270 GLY A C 1
ATOM 2074 O O . GLY A 1 270 ? -17.042 -7.667 25.918 1.00 94.50 270 GLY A O 1
ATOM 2075 N N . CYS A 1 271 ? -15.583 -6.339 24.881 1.00 95.25 271 CYS A N 1
ATOM 2076 C CA . CYS A 1 271 ? -16.443 -5.154 24.967 1.00 95.25 271 CYS A CA 1
ATOM 2077 C C . CYS A 1 271 ? -17.721 -5.289 24.128 1.00 95.25 271 CYS A C 1
ATOM 2079 O O . CYS A 1 271 ? -18.792 -4.920 24.589 1.00 95.25 271 CYS A O 1
ATOM 2081 N N . THR A 1 272 ? -17.621 -5.817 22.905 1.00 95.12 272 THR A N 1
ATOM 2082 C CA . THR A 1 272 ? -18.765 -5.944 21.985 1.00 95.12 272 THR A CA 1
ATOM 2083 C C . THR A 1 272 ? -19.798 -6.938 22.496 1.00 95.12 272 THR A C 1
ATOM 2085 O O . THR A 1 272 ? -20.968 -6.590 22.591 1.00 95.12 272 THR A O 1
ATOM 2088 N N . GLY A 1 273 ? -19.374 -8.138 22.903 1.00 95.94 273 GLY A N 1
ATOM 2089 C CA . GLY A 1 273 ? -20.291 -9.146 23.436 1.00 95.94 273 GLY A CA 1
ATOM 2090 C C . GLY A 1 273 ? -20.934 -8.746 24.763 1.00 95.94 273 GLY A C 1
ATOM 2091 O O . GLY A 1 273 ? -22.034 -9.197 25.052 1.00 95.94 273 GLY A O 1
ATOM 2092 N N . ALA A 1 274 ? -20.279 -7.903 25.565 1.00 96.19 274 ALA A N 1
ATOM 2093 C CA . ALA A 1 274 ? -20.803 -7.506 26.868 1.00 96.19 274 ALA A CA 1
ATOM 2094 C C . ALA A 1 274 ? -21.668 -6.236 26.813 1.00 96.19 274 ALA A C 1
ATOM 2096 O O . ALA A 1 274 ? -22.661 -6.150 27.528 1.00 96.19 274 ALA A O 1
ATOM 2097 N N . LEU A 1 275 ? -21.308 -5.256 25.977 1.00 96.06 275 LEU A N 1
ATOM 2098 C CA . LEU A 1 275 ? -21.837 -3.889 26.070 1.00 96.06 275 LEU A CA 1
ATOM 2099 C C . LEU A 1 275 ? -22.699 -3.456 24.876 1.00 96.06 275 LEU A C 1
ATOM 2101 O O . LEU A 1 275 ? -23.309 -2.389 24.941 1.00 96.06 275 LEU A O 1
ATOM 2105 N N . GLU A 1 276 ? -22.754 -4.237 23.793 1.00 94.56 276 GLU A N 1
ATOM 2106 C CA . GLU A 1 276 ? -23.609 -3.966 22.632 1.00 94.56 276 GLU A CA 1
ATOM 2107 C C . GLU A 1 276 ? -24.767 -4.973 22.599 1.00 94.56 276 GLU A C 1
ATOM 2109 O O . GLU A 1 276 ? -24.556 -6.184 22.512 1.00 94.56 276 GLU A O 1
ATOM 2114 N N . GLN A 1 277 ? -26.000 -4.469 22.688 1.00 93.25 277 GLN A N 1
ATOM 2115 C CA . GLN A 1 277 ? -27.201 -5.279 22.913 1.00 93.25 277 GLN A CA 1
ATOM 2116 C C . GLN A 1 277 ? -27.376 -6.400 21.885 1.00 93.25 277 GLN A C 1
ATOM 2118 O O . GLN A 1 277 ? -27.682 -7.535 22.253 1.00 93.25 277 GLN A O 1
ATOM 2123 N N . ARG A 1 278 ? -27.181 -6.109 20.593 1.00 93.38 278 ARG A N 1
ATOM 2124 C CA . ARG A 1 278 ? -27.357 -7.110 19.533 1.00 93.38 278 ARG A CA 1
ATOM 2125 C C . ARG A 1 278 ? -26.314 -8.226 19.644 1.00 93.38 278 ARG A C 1
ATOM 2127 O O . ARG A 1 278 ? -26.613 -9.380 19.344 1.00 93.38 278 ARG A O 1
ATOM 2134 N N . SER A 1 279 ? -25.116 -7.898 20.111 1.00 95.50 279 SER A N 1
ATOM 2135 C CA . SER A 1 279 ? -23.991 -8.822 20.253 1.00 95.50 279 SER A CA 1
ATOM 2136 C C . SER A 1 279 ? -24.042 -9.661 21.536 1.00 95.50 279 SER A C 1
ATOM 2138 O O . SER A 1 279 ? -23.481 -10.758 21.553 1.00 95.50 279 SER A O 1
ATOM 2140 N N . GLN A 1 280 ? -24.767 -9.234 22.579 1.00 95.81 280 GLN A N 1
ATOM 2141 C CA . GLN A 1 280 ? -24.949 -10.027 23.808 1.00 95.81 280 GLN A CA 1
ATOM 2142 C C . GLN A 1 280 ? -25.554 -11.411 23.540 1.00 95.81 280 GLN A C 1
ATOM 2144 O O . GLN A 1 280 ? -25.181 -12.392 24.187 1.00 95.81 280 GLN A O 1
ATOM 2149 N N . ALA A 1 281 ? -26.436 -11.536 22.543 1.00 95.69 281 ALA A N 1
ATOM 2150 C CA . ALA A 1 281 ? -27.013 -12.823 22.154 1.00 95.69 281 ALA A CA 1
ATOM 2151 C C . ALA A 1 281 ? -25.946 -13.856 21.734 1.00 95.69 281 ALA A C 1
ATOM 2153 O O . ALA A 1 281 ? -26.115 -15.052 21.986 1.00 95.69 281 ALA A O 1
ATOM 2154 N N . VAL A 1 282 ? -24.830 -13.408 21.146 1.00 96.19 282 VAL A N 1
ATOM 2155 C CA . VAL A 1 282 ? -23.706 -14.275 20.757 1.00 96.19 282 VAL A CA 1
ATOM 2156 C C . VAL A 1 282 ? -23.007 -14.827 21.999 1.00 96.19 282 VAL A C 1
ATOM 2158 O O . VAL A 1 282 ? -22.807 -16.037 22.100 1.00 96.19 282 VAL A O 1
ATOM 2161 N N . ALA A 1 283 ? -22.712 -13.966 22.978 1.00 95.88 283 ALA A N 1
ATOM 2162 C CA . ALA A 1 283 ? -22.100 -14.369 24.245 1.00 95.88 283 ALA A CA 1
ATOM 2163 C C . ALA A 1 283 ? -22.988 -15.355 25.019 1.00 95.88 283 ALA A C 1
ATOM 2165 O O . ALA A 1 283 ? -22.519 -16.399 25.473 1.00 95.88 283 ALA A O 1
ATOM 2166 N N . ARG A 1 284 ? -24.295 -15.075 25.088 1.00 95.94 284 ARG A N 1
ATOM 2167 C CA . ARG A 1 284 ? -25.293 -15.958 25.715 1.00 95.94 284 ARG A CA 1
ATOM 2168 C C . ARG A 1 284 ? -25.372 -17.325 25.038 1.00 95.94 284 ARG A C 1
ATOM 2170 O O . ARG A 1 284 ? -25.434 -18.352 25.717 1.00 95.94 284 ARG A O 1
ATOM 2177 N N . SER A 1 285 ? -25.352 -17.346 23.706 1.00 95.88 285 SER A N 1
ATOM 2178 C CA . SER A 1 285 ? -25.389 -18.588 22.925 1.00 95.88 285 SER A CA 1
ATOM 2179 C C . SER A 1 285 ? -24.131 -19.422 23.155 1.00 95.88 285 SER A C 1
ATOM 2181 O O . SER A 1 285 ? -24.235 -20.616 23.429 1.00 95.88 285 SER A O 1
ATOM 2183 N N . MET A 1 286 ? -22.953 -18.789 23.137 1.00 95.69 286 MET A N 1
ATOM 2184 C CA . MET A 1 286 ? -21.686 -19.456 23.440 1.00 95.69 286 MET A CA 1
ATOM 2185 C C . MET A 1 286 ? -21.685 -20.042 24.857 1.00 95.69 286 MET A C 1
ATOM 2187 O O . MET A 1 286 ? -21.402 -21.224 25.035 1.00 95.69 286 MET A O 1
ATOM 2191 N N . ALA A 1 287 ? -22.093 -19.262 25.860 1.00 94.44 287 ALA A N 1
ATOM 2192 C CA . ALA A 1 287 ? -22.186 -19.738 27.238 1.00 94.44 287 ALA A CA 1
ATOM 2193 C C . ALA A 1 287 ? -23.157 -20.923 27.395 1.00 94.44 287 ALA A C 1
ATOM 2195 O O . ALA A 1 287 ? -22.871 -21.873 28.121 1.00 94.44 287 ALA A O 1
ATOM 2196 N N . SER A 1 288 ? -24.279 -20.914 26.669 1.00 93.56 288 SER A N 1
ATOM 2197 C CA . SER A 1 288 ? -25.235 -22.030 26.659 1.00 93.56 288 SER A CA 1
ATOM 2198 C C . SER A 1 288 ? -24.618 -23.312 26.084 1.00 93.56 288 SER A C 1
ATOM 2200 O O . SER A 1 288 ? -24.834 -24.400 26.623 1.00 93.56 288 SER A O 1
ATOM 2202 N N . VAL A 1 289 ? -23.818 -23.191 25.017 1.00 94.81 289 VAL A N 1
ATOM 2203 C CA . VAL A 1 289 ? -23.079 -24.316 24.422 1.00 94.81 289 VAL A CA 1
ATOM 2204 C C . VAL A 1 289 ? -22.038 -24.861 25.401 1.00 94.81 289 VAL A C 1
ATOM 2206 O O . VAL A 1 289 ? -22.012 -26.070 25.629 1.00 94.81 289 VAL A O 1
ATOM 2209 N N . LEU A 1 290 ? -21.241 -23.994 26.031 1.00 93.44 290 LEU A N 1
ATOM 2210 C CA . LEU A 1 290 ? -20.219 -24.391 27.010 1.00 93.44 290 LEU A CA 1
ATOM 2211 C C . LEU A 1 290 ? -20.835 -25.113 28.216 1.00 93.44 290 LEU A C 1
ATOM 2213 O O . LEU A 1 290 ? -20.418 -26.221 28.554 1.00 93.44 290 LEU A O 1
ATOM 2217 N N . LYS A 1 291 ? -21.939 -24.584 28.762 1.00 91.12 291 LYS A N 1
ATOM 2218 C CA . LYS A 1 291 ? -22.698 -25.261 29.823 1.00 91.12 291 LYS A CA 1
ATOM 2219 C C . LYS A 1 291 ? -23.175 -26.648 29.411 1.00 91.12 291 LYS A C 1
ATOM 2221 O O . LYS A 1 291 ? -23.115 -27.589 30.203 1.00 91.12 291 LYS A O 1
ATOM 2226 N N . ARG A 1 292 ? -23.653 -26.804 28.172 1.00 93.69 292 ARG A N 1
ATOM 2227 C CA . ARG A 1 292 ? -24.084 -28.111 27.660 1.00 93.69 292 ARG A CA 1
ATOM 2228 C C . ARG A 1 292 ? -22.908 -29.071 27.478 1.00 93.69 292 ARG A C 1
ATOM 2230 O O . ARG A 1 292 ? -23.083 -30.268 27.707 1.00 93.69 292 ARG A O 1
ATOM 2237 N N . ALA A 1 293 ? -21.740 -28.546 27.114 1.00 93.31 293 ALA A N 1
ATOM 2238 C CA . ALA A 1 293 ? -20.481 -29.279 27.030 1.00 93.31 293 ALA A CA 1
ATOM 2239 C C . ALA A 1 293 ? -19.866 -29.603 28.405 1.00 93.31 293 ALA A C 1
ATOM 2241 O O . ALA A 1 293 ? -18.925 -30.388 28.463 1.00 93.31 293 ALA A O 1
ATOM 2242 N N . LYS A 1 294 ? -20.438 -29.074 29.499 1.00 88.62 294 LYS A N 1
ATOM 2243 C CA . LYS A 1 294 ? -19.944 -29.219 30.879 1.00 88.62 294 LYS A CA 1
ATOM 2244 C C . LYS A 1 294 ? -18.533 -28.649 31.070 1.00 88.62 294 LYS A C 1
ATOM 2246 O O . LYS A 1 294 ? -17.751 -29.209 31.836 1.00 88.62 294 LYS A O 1
ATOM 2251 N N . VAL A 1 295 ? -18.254 -27.555 30.362 1.00 81.94 295 VAL A N 1
ATOM 2252 C CA . VAL A 1 295 ? -17.082 -26.690 30.542 1.00 81.94 295 VAL A CA 1
ATOM 2253 C C . VAL A 1 295 ? -17.480 -25.497 31.399 1.00 81.94 295 VAL A C 1
ATOM 2255 O O . VAL A 1 295 ? -18.595 -24.967 31.172 1.00 81.94 295 VAL A O 1
#

Mean predicted aligned error: 6.6 Å

Solvent-accessible surface area (backbone atoms only — not comparable to full-atom values): 16426 Å² total; per-residue (Å²): 110,70,41,56,40,47,22,23,12,21,35,30,28,39,72,46,82,60,77,69,35,60,49,66,66,19,29,55,52,5,53,49,39,43,75,71,64,53,48,44,69,59,22,44,54,50,18,52,50,28,43,52,52,39,50,50,48,51,57,48,46,68,56,46,31,80,75,40,83,54,26,18,77,64,26,15,64,51,34,43,74,68,40,83,85,67,68,88,70,73,74,86,72,83,94,47,90,87,76,56,92,66,58,46,25,67,50,79,85,53,47,53,74,64,62,56,41,27,20,40,19,50,74,78,76,47,55,28,26,77,58,26,68,43,29,75,71,73,45,85,31,38,60,41,55,53,39,49,34,51,32,51,48,42,67,66,34,45,69,35,46,78,71,74,46,72,58,45,76,88,54,32,45,64,69,68,64,37,54,62,65,31,53,70,51,60,79,73,79,48,53,32,48,68,58,35,94,35,38,44,64,62,64,58,57,44,50,24,33,50,37,19,31,44,72,73,66,70,48,73,58,69,71,56,51,46,24,53,54,22,30,75,76,70,75,39,50,67,67,88,54,86,57,45,85,56,60,49,45,66,95,64,83,70,85,55,58,91,84,41,77,86,60,91,76,82,92,80,58,60,64,56,26,24,43,35,77,85,40,17,57,56,45,42,52,51,50,54,50,35,55,73,70,71,98

Secondary structure (DSSP, 8-state):
-HHHHHHHHHHHHTT--SGGG--HHHHHHHHHHHHTT--HHHHHHHHHHHHHHHHHHHHHHHHHTTTSGGGHHHHHHHHHHTS--SPTTPPPPPS-TTT-SSSS-SSTTTS-HHHHHHHHH----SHHHHT-HHHHTT-S--HHHHHHHHHHHHHHHHHHHTTT--TTTTS-IIIIIB-HHHHHH-----HHHHS-TT---HHHHHHHHHHHHHHTS----HHHHHHHHHHHHHSSS-TT----SSGGGTTS-PPPTTT-TT-S-----HHHHHH-HHHHHHHHHHHHHHHHHT-

Radius of gyration: 30.86 Å; Cα contacts (8 Å, |Δi|>4): 366; chains: 1; bounding box: 65×52×96 Å

pLDDT: mean 93.44, std 4.67, range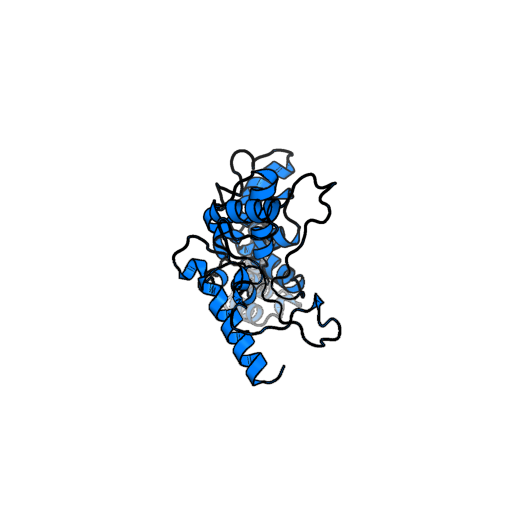 [66.0, 98.0]

Foldseek 3Di:
DVLLLLLLLLCLLLVHDDDSCPPPSSVVSNVVCVVVVPDNVNSVVSSVVSVVVVVVVVVVCVVDCVQDLNLLVVLLVVLQVPFDPDPQLDADDPPDPVPDPAFFDWDPVRDDPSLQSLLSNQNLPQQLLVQQPLNVVVHPARLSQLSPLSNVRCSVQVVQVVVVHGPCVVPISEPRSHDPSNLVSHPSPCSSQVRDPRRRDCVNNSVSVVRRCCPVVVDDDPLVVQQVVCCVPPVGRDPPFPFDQCPLCPPVPDDDCVVPVVDPDDDDQDRCCGGPPVNSVVVNVVSVVCVVVVD